Protein AF-A0A9N9GKK6-F1 (afdb_monomer)

Structure (mmCIF, N/CA/C/O backbone):
data_AF-A0A9N9GKK6-F1
#
_entry.id   AF-A0A9N9GKK6-F1
#
loop_
_atom_site.group_PDB
_atom_site.id
_atom_site.type_symbol
_atom_site.label_atom_id
_atom_site.label_alt_id
_atom_site.label_comp_id
_atom_site.label_asym_id
_atom_site.label_entity_id
_atom_site.label_seq_id
_atom_site.pdbx_PDB_ins_code
_atom_site.Cartn_x
_atom_site.Cartn_y
_atom_site.Cartn_z
_atom_site.occupancy
_atom_site.B_iso_or_equiv
_atom_site.auth_seq_id
_atom_site.auth_comp_id
_atom_site.auth_asym_id
_atom_site.auth_atom_id
_atom_site.pdbx_PDB_model_num
ATOM 1 N N . MET A 1 1 ? 15.303 -20.496 -10.729 1.00 39.50 1 MET A N 1
ATOM 2 C CA . MET A 1 1 ? 16.127 -19.367 -10.253 1.00 39.50 1 MET A CA 1
ATOM 3 C C . MET A 1 1 ? 15.393 -18.091 -10.630 1.00 39.50 1 MET A C 1
ATOM 5 O O . MET A 1 1 ? 15.335 -17.791 -11.815 1.00 39.50 1 MET A O 1
ATOM 9 N N . SER A 1 2 ? 14.749 -17.418 -9.669 1.00 51.44 2 SER A N 1
ATOM 10 C CA . SER A 1 2 ? 14.232 -16.061 -9.896 1.00 51.44 2 SER A CA 1
ATOM 11 C C . SER A 1 2 ? 15.443 -15.157 -10.135 1.00 51.44 2 SER A C 1
ATOM 13 O O . SER A 1 2 ? 16.366 -15.125 -9.321 1.00 51.44 2 SER A O 1
ATOM 15 N N . THR A 1 3 ? 15.511 -14.504 -11.293 1.00 60.81 3 THR A N 1
ATOM 16 C CA . THR A 1 3 ? 16.473 -13.422 -11.508 1.00 60.81 3 THR A CA 1
ATOM 17 C C . THR A 1 3 ? 16.025 -12.256 -10.645 1.00 60.81 3 THR A C 1
ATOM 19 O O . THR A 1 3 ? 14.992 -11.658 -10.935 1.00 60.81 3 THR A O 1
ATOM 22 N N . GLN A 1 4 ? 16.774 -11.943 -9.589 1.00 66.25 4 GLN A N 1
ATOM 23 C CA . GLN A 1 4 ? 16.427 -10.857 -8.680 1.00 66.25 4 GLN A CA 1
ATOM 24 C C . GLN A 1 4 ? 16.377 -9.527 -9.443 1.00 66.25 4 GLN A C 1
ATOM 26 O O . GLN A 1 4 ? 17.396 -8.999 -9.883 1.00 66.25 4 GLN A O 1
ATOM 31 N N . THR A 1 5 ? 15.164 -9.011 -9.639 1.00 88.38 5 THR A N 1
ATOM 32 C CA . THR A 1 5 ? 14.909 -7.734 -10.314 1.00 88.38 5 THR A CA 1
ATOM 33 C C . THR A 1 5 ? 14.814 -6.598 -9.303 1.00 88.38 5 THR A C 1
ATOM 35 O O . THR A 1 5 ? 14.324 -6.800 -8.191 1.00 88.38 5 THR A O 1
ATOM 38 N N . TYR A 1 6 ? 15.212 -5.392 -9.703 1.00 91.62 6 TYR A N 1
ATOM 39 C CA . TYR A 1 6 ? 15.162 -4.180 -8.880 1.00 91.62 6 TYR A CA 1
ATOM 40 C C . TYR A 1 6 ? 14.264 -3.121 -9.534 1.00 91.62 6 TYR A C 1
ATOM 42 O O . TYR A 1 6 ? 14.145 -3.128 -10.763 1.00 91.62 6 TYR A O 1
ATOM 50 N N . PRO A 1 7 ? 13.652 -2.208 -8.753 1.00 92.56 7 PRO A N 1
ATOM 51 C CA . PRO A 1 7 ? 12.907 -1.083 -9.310 1.00 92.56 7 PRO A CA 1
ATOM 52 C C . PRO A 1 7 ? 13.775 -0.231 -10.240 1.00 92.56 7 PRO A C 1
ATOM 54 O O . PRO A 1 7 ? 14.883 0.165 -9.874 1.00 92.56 7 PRO A O 1
ATOM 57 N N . LYS A 1 8 ? 13.255 0.105 -11.423 1.00 91.19 8 LYS A N 1
ATOM 58 C CA . LYS A 1 8 ? 13.942 0.943 -12.418 1.00 91.19 8 LYS A CA 1
ATOM 59 C C . LYS A 1 8 ? 14.215 2.357 -11.912 1.00 91.19 8 LYS A C 1
ATOM 61 O O . LYS A 1 8 ? 15.202 2.963 -12.314 1.00 91.19 8 LYS A O 1
ATOM 66 N N . GLN A 1 9 ? 13.338 2.884 -11.056 1.00 90.62 9 GLN A N 1
ATOM 67 C CA . GLN A 1 9 ? 13.429 4.242 -10.521 1.00 90.62 9 GLN A CA 1
ATOM 68 C C . GLN A 1 9 ? 13.152 4.264 -9.016 1.00 90.62 9 GLN A C 1
ATOM 70 O O . GLN A 1 9 ? 12.205 4.892 -8.547 1.00 90.62 9 GLN A O 1
ATOM 75 N N . TYR A 1 10 ? 13.992 3.578 -8.242 1.00 89.62 10 TYR A N 1
ATOM 76 C CA . TYR A 1 10 ? 13.894 3.587 -6.783 1.00 89.62 10 TYR A CA 1
ATOM 77 C C . TYR A 1 10 ? 13.853 5.026 -6.211 1.00 89.62 10 TYR A C 1
ATOM 79 O O . TYR A 1 10 ? 14.633 5.875 -6.652 1.00 89.62 10 TYR A O 1
ATOM 87 N N . PRO A 1 11 ? 12.979 5.339 -5.231 1.00 91.25 11 PRO A N 1
ATOM 88 C CA . PRO A 1 11 ? 12.093 4.453 -4.468 1.00 91.25 11 PRO A CA 1
ATOM 89 C C . PRO A 1 11 ? 10.715 4.239 -5.101 1.00 91.25 11 PRO A C 1
ATOM 91 O O . PRO A 1 11 ? 9.832 3.720 -4.433 1.00 91.25 11 PRO A O 1
ATOM 94 N N . PHE A 1 12 ? 10.485 4.654 -6.341 1.00 93.06 12 PHE A N 1
ATOM 95 C CA . PHE A 1 12 ? 9.187 4.540 -6.996 1.00 93.06 12 PHE A CA 1
ATOM 96 C C . PHE A 1 12 ? 9.051 3.214 -7.746 1.00 93.06 12 PHE A C 1
ATOM 98 O O . PHE A 1 12 ? 10.031 2.660 -8.250 1.00 93.06 12 PHE A O 1
ATOM 105 N N . LEU A 1 13 ? 7.813 2.732 -7.842 1.00 92.94 13 LEU A N 1
ATOM 106 C CA . LEU A 1 13 ? 7.441 1.619 -8.708 1.00 92.94 13 LEU A CA 1
ATOM 107 C C . LEU A 1 13 ? 6.625 2.143 -9.887 1.00 92.94 13 LEU A C 1
ATOM 109 O O . LEU A 1 13 ? 5.692 2.928 -9.722 1.00 92.94 13 LEU A O 1
ATOM 113 N N . THR A 1 14 ? 6.932 1.656 -11.084 1.00 94.38 14 THR A N 1
ATOM 114 C CA . THR A 1 14 ? 5.989 1.707 -12.203 1.00 94.38 14 THR A CA 1
ATOM 115 C C . THR A 1 14 ? 4.780 0.814 -11.918 1.00 94.38 14 THR A C 1
ATOM 117 O O . THR A 1 14 ? 4.831 -0.093 -11.089 1.00 94.38 14 THR A O 1
ATOM 120 N N . ARG A 1 15 ? 3.686 1.006 -12.663 1.00 93.19 15 ARG A N 1
ATOM 121 C CA . ARG A 1 15 ? 2.484 0.164 -12.550 1.00 93.19 15 ARG A CA 1
ATOM 122 C C . ARG A 1 15 ? 2.786 -1.335 -12.689 1.00 93.19 15 ARG A C 1
ATOM 124 O O . ARG A 1 15 ? 2.284 -2.141 -11.916 1.00 93.19 15 ARG A O 1
ATOM 131 N N . GLN A 1 16 ? 3.623 -1.702 -13.658 1.00 92.56 16 GLN A N 1
ATOM 132 C CA . GLN A 1 16 ? 4.012 -3.094 -13.888 1.00 92.56 16 GLN A CA 1
ATOM 133 C C . GLN A 1 16 ? 4.886 -3.640 -12.750 1.00 92.56 16 GLN A C 1
ATOM 135 O O . GLN A 1 16 ? 4.742 -4.794 -12.359 1.00 92.56 16 GLN A O 1
ATOM 140 N N . GLU A 1 17 ? 5.789 -2.818 -12.220 1.00 94.62 17 GLU A N 1
ATOM 141 C CA . GLU A 1 17 ? 6.613 -3.175 -11.066 1.00 94.62 17 GLU A CA 1
ATOM 142 C C . GLU A 1 17 ? 5.762 -3.375 -9.810 1.00 94.62 17 GLU A C 1
ATOM 144 O O . GLU A 1 17 ? 5.959 -4.355 -9.096 1.00 94.62 17 GLU A O 1
ATOM 149 N N . PHE A 1 18 ? 4.769 -2.513 -9.583 1.00 94.75 18 PHE A N 1
ATOM 150 C CA . PHE A 1 18 ? 3.802 -2.679 -8.502 1.00 94.75 18 PHE A CA 1
ATOM 151 C C . PHE A 1 18 ? 3.050 -4.009 -8.610 1.00 94.75 18 PHE A C 1
ATOM 153 O O . PHE A 1 18 ? 2.999 -4.744 -7.630 1.00 94.75 18 PHE A O 1
ATOM 160 N N . ASP A 1 19 ? 2.541 -4.366 -9.793 1.00 93.44 19 ASP A N 1
ATOM 161 C CA . ASP A 1 19 ? 1.854 -5.648 -10.000 1.00 93.44 19 ASP A CA 1
ATOM 162 C C . ASP A 1 19 ? 2.754 -6.848 -9.662 1.00 93.44 19 ASP A C 1
ATOM 164 O O . ASP A 1 19 ? 2.303 -7.806 -9.034 1.00 93.44 19 ASP A O 1
ATOM 168 N N . VAL A 1 20 ? 4.028 -6.812 -10.069 1.00 93.69 20 VAL A N 1
ATOM 169 C CA . VAL A 1 20 ? 4.996 -7.881 -9.766 1.00 93.69 20 VAL A CA 1
ATOM 170 C C . VAL A 1 20 ? 5.274 -7.951 -8.266 1.00 93.69 20 VAL A C 1
ATOM 172 O O . VAL A 1 20 ? 5.205 -9.031 -7.682 1.00 93.69 20 VAL A O 1
ATOM 175 N N . ALA A 1 21 ? 5.546 -6.808 -7.636 1.00 94.94 21 ALA A N 1
ATOM 176 C CA . ALA A 1 21 ? 5.826 -6.726 -6.208 1.00 94.94 21 ALA A CA 1
ATOM 177 C C . ALA A 1 21 ? 4.626 -7.196 -5.366 1.00 94.94 21 ALA A C 1
ATOM 179 O O . ALA A 1 21 ? 4.792 -7.959 -4.417 1.00 94.94 21 ALA A O 1
ATOM 180 N N . ALA A 1 22 ? 3.409 -6.801 -5.751 1.00 94.81 22 ALA A N 1
ATOM 181 C CA . ALA A 1 22 ? 2.170 -7.191 -5.091 1.00 94.81 22 ALA A CA 1
ATOM 182 C C . ALA A 1 22 ? 1.874 -8.688 -5.227 1.00 94.81 22 ALA A C 1
ATOM 184 O O . ALA A 1 22 ? 1.524 -9.337 -4.245 1.00 94.81 22 ALA A O 1
ATOM 185 N N . LYS A 1 23 ? 2.050 -9.259 -6.425 1.00 93.12 23 LYS A N 1
ATOM 186 C CA . LYS A 1 23 ? 1.840 -10.697 -6.657 1.00 93.12 23 LYS A CA 1
ATOM 187 C C . LYS A 1 23 ? 2.878 -11.551 -5.938 1.00 93.12 23 LYS A C 1
ATOM 189 O O . LYS A 1 23 ? 2.528 -12.596 -5.404 1.00 93.12 23 LYS A O 1
ATOM 194 N N . SER A 1 24 ? 4.128 -11.091 -5.879 1.00 93.38 24 SER A N 1
ATOM 195 C CA . SER A 1 24 ? 5.168 -11.747 -5.084 1.00 93.38 24 SER A CA 1
ATOM 196 C C . SER A 1 24 ? 4.834 -11.719 -3.590 1.00 93.38 24 SER A C 1
ATOM 198 O O . SER A 1 24 ? 4.915 -12.751 -2.931 1.00 93.38 24 SER A O 1
ATOM 200 N N . PHE A 1 25 ? 4.388 -10.572 -3.072 1.00 93.50 25 PHE A N 1
ATOM 201 C CA . PHE A 1 25 ? 3.936 -10.459 -1.687 1.00 93.50 25 PHE A CA 1
ATOM 202 C C . PHE A 1 25 ? 2.743 -11.376 -1.382 1.00 93.50 25 PHE A C 1
ATOM 204 O O . PHE A 1 25 ? 2.757 -12.061 -0.366 1.00 93.50 25 PHE A O 1
ATOM 211 N N . LEU A 1 26 ? 1.746 -11.432 -2.271 1.00 93.06 26 LEU A N 1
ATOM 212 C CA . LEU A 1 26 ? 0.579 -12.301 -2.109 1.00 93.06 26 LEU A CA 1
ATOM 213 C C . LEU A 1 26 ? 0.956 -13.788 -2.111 1.00 93.06 26 LEU A C 1
ATOM 215 O O . LEU A 1 26 ? 0.342 -14.582 -1.408 1.00 93.06 26 LEU A O 1
ATOM 219 N N . GLU A 1 27 ? 1.954 -14.186 -2.901 1.00 91.31 27 GLU A N 1
ATOM 220 C CA . GLU A 1 27 ? 2.441 -15.566 -2.870 1.00 91.31 27 GLU A CA 1
ATOM 221 C C . GLU A 1 27 ? 3.074 -15.890 -1.516 1.00 91.31 27 GLU A C 1
ATOM 223 O O . GLU A 1 27 ? 2.771 -16.926 -0.930 1.00 91.31 27 GLU A O 1
ATOM 228 N N . GLN A 1 28 ? 3.873 -14.968 -0.976 1.00 88.69 28 GLN A N 1
ATOM 229 C CA . GLN A 1 28 ? 4.471 -15.133 0.345 1.00 88.69 28 GLN A CA 1
ATOM 230 C C . GLN A 1 28 ? 3.416 -15.148 1.458 1.00 88.69 28 GLN A C 1
ATOM 232 O O . GLN A 1 28 ? 3.514 -15.949 2.385 1.00 88.69 28 GLN A O 1
ATOM 237 N N . SER A 1 29 ? 2.379 -14.308 1.365 1.00 88.19 29 SER A N 1
ATOM 238 C CA . SER A 1 29 ? 1.341 -14.222 2.396 1.00 88.19 29 SER A CA 1
ATOM 239 C C . SER A 1 29 ? 0.538 -15.515 2.544 1.00 88.19 29 SER A C 1
ATOM 241 O O . SER A 1 29 ? -0.045 -15.739 3.596 1.00 88.19 29 SER A O 1
ATOM 243 N N . LYS A 1 30 ? 0.503 -16.385 1.523 1.00 86.94 30 LYS A N 1
ATOM 244 C CA . LYS A 1 30 ? -0.146 -17.709 1.614 1.00 86.94 30 LYS A CA 1
ATOM 245 C C . LYS A 1 30 ? 0.546 -18.643 2.602 1.00 86.94 30 LYS A C 1
ATOM 247 O O . LYS A 1 30 ? -0.100 -19.547 3.123 1.00 86.94 30 LYS A O 1
ATOM 252 N N . ASN A 1 31 ? 1.837 -18.429 2.852 1.00 84.44 31 ASN A N 1
ATOM 253 C CA . ASN A 1 31 ? 2.594 -19.203 3.832 1.00 84.44 31 ASN A CA 1
ATOM 254 C C . ASN A 1 31 ? 2.314 -18.742 5.269 1.00 84.44 31 ASN A C 1
ATOM 256 O O . ASN A 1 31 ? 2.680 -19.439 6.211 1.00 84.44 31 ASN A O 1
ATOM 260 N N . VAL A 1 32 ? 1.652 -17.593 5.441 1.00 80.19 32 VAL A N 1
ATOM 261 C CA . VAL A 1 32 ? 1.332 -17.013 6.743 1.00 80.19 32 VAL A CA 1
ATOM 262 C C . VAL A 1 32 ? -0.153 -17.219 7.031 1.00 80.19 32 VAL A C 1
ATOM 264 O O . VAL A 1 32 ? -1.034 -16.714 6.333 1.00 80.19 32 VAL A O 1
ATOM 267 N N . VAL A 1 33 ? -0.449 -18.000 8.066 1.00 72.25 33 VAL A N 1
ATOM 268 C CA . VAL A 1 33 ? -1.824 -18.375 8.412 1.00 72.25 33 VAL A CA 1
ATOM 269 C C . VAL A 1 33 ? -2.600 -17.150 8.914 1.00 72.25 33 VAL A C 1
ATOM 271 O O . VAL A 1 33 ? -2.158 -16.461 9.826 1.00 72.25 33 VAL A O 1
ATOM 274 N N . GLY A 1 34 ? -3.789 -16.902 8.351 1.00 69.06 34 GLY A N 1
ATOM 275 C CA . GLY A 1 34 ? -4.747 -15.918 8.882 1.00 69.06 34 GLY A CA 1
ATOM 276 C C . GLY A 1 34 ? -4.554 -14.462 8.439 1.00 69.06 34 GLY A C 1
ATOM 277 O O . GLY A 1 34 ? -5.265 -13.585 8.918 1.00 69.06 34 GLY A O 1
ATOM 278 N N . GLU A 1 35 ? -3.642 -14.177 7.507 1.00 74.56 35 GLU A N 1
ATOM 279 C CA . GLU A 1 35 ? -3.349 -12.798 7.083 1.00 74.56 35 GLU A CA 1
ATOM 280 C C . GLU A 1 35 ? -4.380 -12.194 6.105 1.00 74.56 35 GLU A C 1
ATOM 282 O O . GLU A 1 35 ? -4.503 -10.974 6.023 1.00 74.56 35 GLU A O 1
ATOM 287 N N . GLY A 1 36 ? -5.156 -13.019 5.389 1.00 85.56 36 GLY A N 1
ATOM 288 C CA . GLY A 1 36 ? -6.350 -12.576 4.647 1.00 85.56 36 GLY A CA 1
ATOM 289 C C . GLY A 1 36 ? -6.108 -11.653 3.441 1.00 85.56 36 GLY A C 1
ATOM 290 O O . GLY A 1 36 ? -7.048 -11.006 2.981 1.00 85.56 36 GLY A O 1
ATOM 291 N N . TRP A 1 37 ? -4.876 -11.563 2.931 1.00 91.88 37 TRP A N 1
ATOM 292 C CA . TRP A 1 37 ? -4.566 -10.773 1.737 1.00 91.88 37 TRP A CA 1
ATOM 293 C C . TRP A 1 37 ? -5.155 -11.394 0.471 1.00 91.88 37 TRP A C 1
ATOM 295 O O . TRP A 1 37 ? -5.033 -12.596 0.231 1.00 91.88 37 TRP A O 1
ATOM 305 N N . ILE A 1 38 ? -5.734 -10.550 -0.378 1.00 93.19 38 ILE A N 1
ATOM 306 C CA . ILE A 1 38 ? -6.241 -10.907 -1.702 1.00 93.19 38 ILE A CA 1
ATOM 307 C C . ILE A 1 38 ? -5.822 -9.862 -2.737 1.00 93.19 38 ILE A C 1
ATOM 309 O O . ILE A 1 38 ? -5.570 -8.699 -2.416 1.00 93.19 38 ILE A O 1
ATOM 313 N N . TRP A 1 39 ? -5.765 -10.275 -4.000 1.00 94.44 39 TRP A N 1
ATOM 314 C CA . TRP A 1 39 ? -5.621 -9.365 -5.132 1.00 94.44 39 TRP A CA 1
ATOM 315 C C . TRP A 1 39 ? -6.977 -9.148 -5.791 1.00 94.44 39 TRP A C 1
ATOM 317 O O . TRP A 1 39 ? -7.648 -10.114 -6.155 1.00 94.44 39 TRP A O 1
ATOM 327 N N . ILE A 1 40 ? -7.356 -7.885 -5.963 1.00 93.19 40 ILE A N 1
ATOM 328 C CA . ILE A 1 40 ? -8.598 -7.488 -6.623 1.00 93.19 40 ILE A CA 1
ATOM 329 C C . ILE A 1 40 ? -8.231 -6.795 -7.931 1.00 93.19 40 ILE A C 1
ATOM 331 O O . ILE A 1 40 ? -7.549 -5.772 -7.926 1.00 93.19 40 ILE A O 1
ATOM 335 N N . GLU A 1 41 ? -8.663 -7.360 -9.058 1.00 93.38 41 GLU A N 1
ATOM 336 C CA . GLU A 1 41 ? -8.553 -6.711 -10.368 1.00 93.38 41 GLU A CA 1
ATOM 337 C C . GLU A 1 41 ? -9.655 -5.657 -10.516 1.00 93.38 41 GLU A C 1
ATOM 339 O O . GLU A 1 41 ? -10.804 -5.885 -10.141 1.00 93.38 41 GLU A O 1
ATOM 344 N N . HIS A 1 42 ? -9.326 -4.503 -11.092 1.00 89.88 42 HIS A N 1
ATOM 345 C CA . HIS A 1 42 ? -10.314 -3.476 -11.392 1.00 89.88 42 HIS A CA 1
ATOM 346 C C . HIS A 1 42 ? -11.228 -3.943 -12.524 1.00 89.88 42 HIS A C 1
ATOM 348 O O . HIS A 1 42 ? -10.767 -4.315 -13.604 1.00 89.88 42 HIS A O 1
ATOM 354 N N . GLU A 1 43 ? -12.537 -3.820 -12.316 1.00 89.25 43 GLU A N 1
ATOM 355 C CA . GLU A 1 43 ? -13.577 -4.364 -13.199 1.00 89.25 43 GLU A CA 1
ATOM 356 C C . GLU A 1 43 ? -13.452 -3.924 -14.666 1.00 89.25 43 GLU A C 1
ATOM 358 O O . GLU A 1 43 ? -13.838 -4.643 -15.584 1.00 89.25 43 GLU A O 1
ATOM 363 N N . ARG A 1 44 ? -12.922 -2.717 -14.897 1.00 89.12 44 ARG A N 1
ATOM 364 C CA . ARG A 1 44 ? -12.887 -2.081 -16.228 1.00 89.12 44 ARG A CA 1
ATOM 365 C C . ARG A 1 44 ? -11.488 -1.851 -16.793 1.00 89.12 44 ARG A C 1
ATOM 367 O O . ARG A 1 44 ? -11.366 -1.538 -17.973 1.00 89.12 44 ARG A O 1
ATOM 374 N N . LEU A 1 45 ? -10.443 -1.945 -15.971 1.00 87.44 45 LEU A N 1
ATOM 375 C CA . LEU A 1 45 ? -9.086 -1.556 -16.360 1.00 87.44 45 LEU A CA 1
ATOM 376 C C . LEU A 1 45 ? -8.191 -2.791 -16.318 1.00 87.44 45 LEU A C 1
ATOM 378 O O . LEU A 1 45 ? -7.836 -3.291 -15.256 1.00 87.44 45 LEU A O 1
ATOM 382 N N . ILE A 1 46 ? -7.835 -3.286 -17.501 1.00 84.94 46 ILE A N 1
ATOM 383 C CA . ILE A 1 46 ? -7.004 -4.482 -17.657 1.00 84.94 46 ILE A CA 1
ATOM 384 C C . ILE A 1 46 ? -5.619 -4.225 -17.048 1.00 84.94 46 ILE A C 1
ATOM 386 O O . ILE A 1 46 ? -4.987 -3.218 -17.370 1.00 84.94 46 ILE A O 1
ATOM 390 N N . ARG A 1 47 ? -5.125 -5.169 -16.228 1.00 82.69 47 ARG A N 1
ATOM 391 C CA . ARG A 1 47 ? -3.843 -5.070 -15.492 1.00 82.69 47 ARG A CA 1
ATOM 392 C C . ARG A 1 47 ? -3.802 -3.891 -14.522 1.00 82.69 47 ARG A C 1
ATOM 394 O O . ARG A 1 47 ? -2.765 -3.256 -14.324 1.00 82.69 47 ARG A O 1
ATOM 401 N N . PHE A 1 48 ? -4.952 -3.576 -13.949 1.00 87.88 48 PHE A N 1
ATOM 402 C CA . PHE A 1 48 ? -5.068 -2.557 -12.933 1.00 87.88 48 PHE A CA 1
ATOM 403 C C . PHE A 1 48 ? -5.755 -3.179 -11.722 1.00 87.88 48 PHE A C 1
ATOM 405 O O . PHE A 1 48 ? -6.958 -3.101 -11.601 1.00 87.88 48 PHE A O 1
ATOM 412 N N . GLY A 1 49 ? -5.017 -3.830 -10.831 1.00 91.44 49 GLY A N 1
ATOM 413 C CA . GLY A 1 49 ? -5.542 -4.322 -9.555 1.00 91.44 49 GLY A CA 1
ATOM 414 C C . GLY A 1 49 ? -4.915 -3.662 -8.329 1.00 91.44 49 GLY A C 1
ATOM 415 O O . GLY A 1 49 ? -4.096 -2.744 -8.446 1.00 91.44 49 GLY A O 1
ATOM 416 N N . TYR A 1 50 ? -5.302 -4.131 -7.152 1.00 93.31 50 TYR A N 1
ATOM 417 C CA . TYR A 1 50 ? -4.744 -3.712 -5.871 1.00 93.31 50 TYR A CA 1
ATOM 418 C C . TYR A 1 50 ? -4.758 -4.865 -4.863 1.00 93.31 50 TYR A C 1
ATOM 420 O O . TYR A 1 50 ? -5.518 -5.826 -4.995 1.00 93.31 50 TYR A O 1
ATOM 428 N N . LEU A 1 51 ? -3.892 -4.764 -3.853 1.00 93.25 51 LEU A N 1
ATOM 429 C CA . LEU A 1 51 ? -3.925 -5.648 -2.692 1.00 93.25 51 LEU A CA 1
ATOM 430 C C . LEU A 1 51 ? -4.994 -5.166 -1.718 1.00 93.25 51 LEU A C 1
ATOM 432 O O . LEU A 1 51 ? -5.064 -3.977 -1.410 1.00 93.25 51 LEU A O 1
ATOM 436 N N . SER A 1 52 ? -5.791 -6.098 -1.213 1.00 91.25 52 SER A N 1
ATOM 437 C CA . SER A 1 52 ? -6.799 -5.846 -0.193 1.00 91.25 52 SER A CA 1
ATOM 438 C C . SER A 1 52 ? -6.625 -6.831 0.954 1.00 91.25 52 SER A C 1
ATOM 440 O O . SER A 1 52 ? -6.311 -8.001 0.740 1.00 91.25 52 SER A O 1
ATOM 442 N N . ARG A 1 53 ? -6.828 -6.341 2.173 1.00 88.12 53 ARG A N 1
ATOM 443 C CA . ARG A 1 53 ? -6.944 -7.138 3.390 1.00 88.12 53 ARG A CA 1
ATOM 444 C C . ARG A 1 53 ? -8.083 -6.558 4.207 1.00 88.12 53 ARG A C 1
ATOM 446 O O . ARG A 1 53 ? -8.193 -5.341 4.340 1.00 88.12 53 ARG A O 1
ATOM 453 N N . LYS A 1 54 ? -8.900 -7.441 4.767 1.00 84.12 54 LYS A N 1
ATOM 454 C CA . LYS A 1 54 ? -10.018 -7.103 5.644 1.00 84.12 54 LYS A CA 1
ATOM 455 C C . LYS A 1 54 ? -9.723 -7.655 7.033 1.00 84.12 54 LYS A C 1
ATOM 457 O O . LYS A 1 54 ? -9.312 -8.805 7.160 1.00 84.12 54 LYS A O 1
ATOM 462 N N . MET A 1 55 ? -9.879 -6.824 8.054 1.00 75.69 55 MET A N 1
ATOM 463 C CA . MET A 1 55 ? -9.575 -7.165 9.442 1.00 75.69 55 MET A CA 1
ATOM 464 C C . MET A 1 55 ? -10.604 -6.516 10.357 1.00 75.69 55 MET A C 1
ATOM 466 O O . MET A 1 55 ? -10.991 -5.373 10.132 1.00 75.69 55 MET A O 1
ATOM 470 N N . ILE A 1 56 ? -11.016 -7.251 11.388 1.00 74.44 56 ILE A N 1
ATOM 471 C CA . ILE A 1 56 ? -11.829 -6.724 12.483 1.00 74.44 56 ILE A CA 1
ATOM 472 C C . ILE A 1 56 ? -10.874 -6.242 13.567 1.00 74.44 56 ILE A C 1
ATOM 474 O O . ILE A 1 56 ? -10.019 -7.003 14.019 1.00 74.44 56 ILE A O 1
ATOM 478 N N . ILE A 1 57 ? -11.026 -4.990 13.984 1.00 67.38 57 ILE A N 1
ATOM 479 C CA . ILE A 1 57 ? -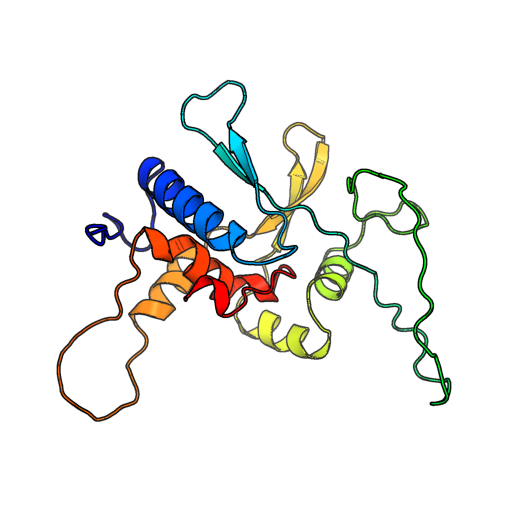10.257 -4.407 15.081 1.00 67.38 57 ILE A CA 1
ATOM 480 C C . ILE A 1 57 ? -11.199 -4.258 16.268 1.00 67.38 57 ILE A C 1
ATOM 482 O O . ILE A 1 57 ? -12.241 -3.620 16.160 1.00 67.38 57 ILE A O 1
ATOM 486 N N . GLN A 1 58 ? -10.850 -4.870 17.397 1.00 64.50 58 GLN A N 1
ATOM 487 C CA . GLN A 1 58 ? -11.626 -4.723 18.624 1.00 64.50 58 GLN A CA 1
ATOM 488 C C . GLN A 1 58 ? -11.240 -3.413 19.316 1.00 64.50 58 GLN A C 1
ATOM 490 O O . GLN A 1 58 ? -10.062 -3.187 19.600 1.00 64.50 58 GLN A O 1
ATOM 495 N N . LYS A 1 59 ? -12.230 -2.563 19.616 1.00 59.38 59 LYS A N 1
ATOM 496 C CA . LYS A 1 59 ? -12.033 -1.362 20.438 1.00 59.38 59 LYS A CA 1
ATOM 497 C C . LYS A 1 59 ? -11.579 -1.806 21.829 1.00 59.38 59 LYS A C 1
ATOM 499 O O . LYS A 1 59 ? -12.323 -2.464 22.557 1.00 59.38 59 LYS A O 1
ATOM 504 N N . VAL A 1 60 ? -10.342 -1.481 22.203 1.00 56.44 60 VAL A N 1
ATOM 505 C CA . VAL A 1 60 ? -9.860 -1.736 23.564 1.00 56.44 60 VAL A CA 1
ATOM 506 C C . VAL A 1 60 ? -10.516 -0.698 24.468 1.00 56.44 60 VAL A C 1
ATOM 508 O O . VAL A 1 60 ? -10.111 0.463 24.488 1.00 56.44 60 VAL A O 1
ATOM 511 N N . ASN A 1 61 ? -11.553 -1.095 25.205 1.00 46.25 61 ASN A N 1
ATOM 512 C CA . ASN A 1 61 ? -12.174 -0.219 26.191 1.00 46.25 61 ASN A CA 1
ATOM 513 C C . ASN A 1 61 ? -11.145 0.119 27.276 1.00 46.25 61 ASN A C 1
ATOM 515 O O . ASN A 1 61 ? -10.798 -0.718 28.104 1.00 46.25 61 ASN A O 1
ATOM 519 N N . ALA A 1 62 ? -10.694 1.373 27.316 1.00 42.47 62 ALA A N 1
ATOM 520 C CA . ALA A 1 62 ? -9.813 1.898 28.362 1.00 42.47 62 ALA A CA 1
ATOM 521 C C . ALA A 1 62 ? -10.506 2.047 29.740 1.00 42.47 62 ALA A C 1
ATOM 523 O O . ALA A 1 62 ? -10.003 2.741 30.620 1.00 42.47 62 ALA A O 1
ATOM 524 N N . TYR A 1 63 ? -11.640 1.374 29.954 1.00 38.59 63 TYR A N 1
ATOM 525 C CA . TYR A 1 63 ? -12.394 1.347 31.205 1.00 38.59 63 TYR A CA 1
ATOM 526 C C . TYR A 1 63 ? -12.423 -0.063 31.801 1.00 38.59 63 TYR A C 1
ATOM 528 O O . TYR A 1 63 ? -13.472 -0.685 31.905 1.00 38.59 63 TYR A O 1
ATOM 536 N N . SER A 1 64 ? -11.262 -0.561 32.223 1.00 38.62 64 SER A N 1
ATOM 537 C CA . SER A 1 64 ? -11.177 -1.522 33.334 1.00 38.62 64 SER A CA 1
ATOM 538 C C . SER A 1 64 ? -9.745 -1.626 33.864 1.00 38.62 64 SER A C 1
ATOM 540 O O . SER A 1 64 ? -9.193 -2.716 33.989 1.00 38.62 64 SER A O 1
ATOM 542 N N . ASN A 1 65 ? -9.128 -0.495 34.214 1.00 35.84 65 ASN A N 1
ATOM 543 C CA . ASN A 1 65 ? -8.063 -0.510 35.219 1.00 35.84 65 ASN A CA 1
ATOM 544 C C . ASN A 1 65 ? -8.712 -0.473 36.603 1.00 35.84 65 ASN A C 1
ATOM 546 O O . ASN A 1 65 ? -8.696 0.549 37.272 1.00 35.84 65 ASN A O 1
ATOM 550 N N . GLU A 1 66 ? -9.354 -1.583 36.950 1.00 42.59 66 GLU A N 1
ATOM 551 C CA . GLU A 1 66 ? -9.665 -2.061 38.299 1.00 42.59 66 GLU A CA 1
ATOM 552 C C . GLU A 1 66 ? -10.591 -3.264 38.112 1.00 42.59 66 GLU A C 1
ATOM 554 O O . GLU A 1 66 ? -11.793 -3.093 38.019 1.00 42.59 66 GLU A O 1
ATOM 559 N N . PHE A 1 67 ? -10.053 -4.474 37.960 1.00 33.66 67 PHE A N 1
ATOM 560 C CA . PHE A 1 67 ? -10.554 -5.672 38.643 1.00 33.66 67 PHE A CA 1
ATOM 561 C C . PHE A 1 67 ? -9.542 -6.811 38.474 1.00 33.66 67 PHE A C 1
ATOM 563 O O . PHE A 1 67 ? -8.764 -6.866 37.526 1.00 33.66 67 PHE A O 1
ATOM 570 N N . LYS A 1 68 ? -9.470 -7.620 39.523 1.00 29.30 68 LYS A N 1
ATOM 571 C CA . LYS A 1 68 ? -8.323 -8.418 39.947 1.00 29.30 68 LYS A CA 1
ATOM 572 C C . LYS A 1 68 ? -8.019 -9.587 39.010 1.00 29.30 68 LYS A C 1
ATOM 574 O O . LYS A 1 68 ? -8.911 -10.179 38.418 1.00 29.30 68 LYS A O 1
ATOM 579 N N . THR A 1 69 ? -6.739 -9.941 38.985 1.00 39.19 69 THR A N 1
ATOM 580 C CA . THR A 1 69 ? -6.235 -11.278 38.669 1.00 39.19 69 THR A CA 1
ATOM 581 C C . THR A 1 69 ? -7.068 -12.342 39.377 1.00 39.19 69 THR A C 1
ATOM 583 O O . THR A 1 69 ? -7.061 -12.349 40.603 1.00 39.19 69 THR A O 1
ATOM 586 N N . GLU A 1 70 ? -7.751 -13.201 38.623 1.00 38.22 70 GLU A N 1
ATOM 587 C CA . GLU A 1 70 ? -7.982 -14.623 38.921 1.00 38.22 70 GLU A CA 1
ATOM 588 C C . GLU A 1 70 ? -8.799 -15.261 37.777 1.00 38.22 70 GLU A C 1
ATOM 590 O O . GLU A 1 70 ? -9.880 -14.797 37.429 1.00 38.22 70 GLU A O 1
ATOM 595 N N . ASP A 1 71 ? -8.207 -16.298 37.179 1.00 40.69 71 ASP A N 1
ATOM 596 C CA . ASP A 1 71 ? -8.812 -17.413 36.441 1.00 40.69 71 ASP A CA 1
ATOM 597 C C . ASP A 1 71 ? -9.849 -17.147 35.339 1.00 40.69 71 ASP A C 1
ATOM 599 O O . ASP A 1 71 ? -11.049 -17.059 35.588 1.00 40.69 71 ASP A O 1
ATOM 603 N N . ILE A 1 72 ? -9.411 -17.242 34.074 1.00 37.16 72 ILE A N 1
ATOM 604 C CA . ILE A 1 72 ? -10.303 -17.658 32.980 1.00 37.16 72 ILE A CA 1
ATOM 605 C C . ILE A 1 72 ? -9.599 -18.714 32.119 1.00 37.16 72 ILE A C 1
ATOM 607 O O . ILE A 1 72 ? -8.680 -18.439 31.350 1.00 37.16 72 ILE A O 1
ATOM 611 N N . THR A 1 73 ? -10.051 -19.955 32.286 1.00 34.12 73 THR A N 1
ATOM 612 C CA . THR A 1 73 ? -9.798 -21.108 31.414 1.00 34.12 73 THR A CA 1
ATOM 613 C C . THR A 1 73 ? -10.357 -20.889 30.001 1.00 34.12 73 THR A C 1
ATOM 615 O O . THR A 1 73 ? -11.371 -20.204 29.856 1.00 34.12 73 THR A O 1
ATOM 618 N N . PRO A 1 74 ? -9.776 -21.510 28.958 1.00 35.53 74 PRO A N 1
ATOM 619 C CA . PRO A 1 74 ? -10.197 -21.304 27.576 1.00 35.53 74 PRO A CA 1
ATOM 620 C C . PRO A 1 74 ? -11.568 -21.946 27.330 1.00 35.53 74 PRO A C 1
ATOM 622 O O . PRO A 1 74 ? -11.706 -23.166 27.405 1.00 35.53 74 PRO A O 1
ATOM 625 N N . ILE A 1 75 ? -12.583 -21.137 27.024 1.00 32.75 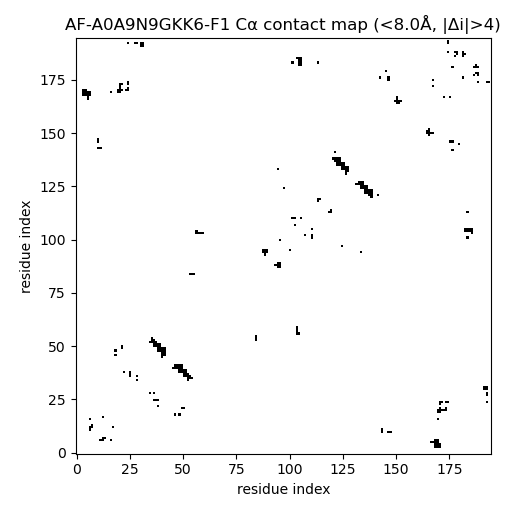75 ILE A N 1
ATOM 626 C CA . ILE A 1 75 ? -13.878 -21.645 26.563 1.00 32.75 75 ILE A CA 1
ATOM 627 C C . ILE A 1 75 ? -13.840 -21.725 25.038 1.00 32.75 75 ILE A C 1
ATOM 629 O O . ILE A 1 75 ? -13.829 -20.722 24.331 1.00 32.75 75 ILE A O 1
ATOM 633 N N . THR A 1 76 ? -13.798 -22.961 24.553 1.00 39.22 76 THR A N 1
ATOM 634 C CA . THR A 1 76 ? -14.130 -23.371 23.189 1.00 39.22 76 THR A CA 1
ATOM 635 C C . THR A 1 76 ? -15.623 -23.163 22.929 1.00 39.22 76 THR A C 1
ATOM 637 O O . THR A 1 76 ? -16.413 -23.554 23.787 1.00 39.22 76 THR A O 1
ATOM 640 N N . THR A 1 77 ? -16.023 -22.641 21.766 1.00 32.78 77 THR A N 1
ATOM 641 C CA . THR A 1 77 ? -16.987 -23.256 20.816 1.00 32.78 77 THR A CA 1
ATOM 642 C C . THR A 1 77 ? -17.473 -22.247 19.769 1.00 32.78 77 THR A C 1
ATOM 644 O O . THR A 1 77 ? -17.961 -21.170 20.090 1.00 32.78 77 THR A O 1
ATOM 647 N N . ASP A 1 78 ? -17.278 -22.638 18.510 1.00 38.28 78 ASP A N 1
ATOM 648 C CA . ASP A 1 78 ? -18.127 -22.459 17.329 1.00 38.28 78 ASP A CA 1
ATOM 649 C C . ASP A 1 78 ? -19.319 -21.492 17.420 1.00 38.28 78 ASP A C 1
ATOM 651 O O . ASP A 1 78 ? -20.334 -21.815 18.033 1.00 38.28 78 ASP A O 1
ATOM 655 N N . VAL A 1 79 ? -19.267 -20.406 16.636 1.00 33.78 79 VAL A N 1
ATOM 656 C CA . VAL A 1 79 ? -20.435 -19.940 15.871 1.00 33.78 79 VAL A CA 1
ATOM 657 C C . VAL A 1 79 ? -19.965 -19.317 14.553 1.00 33.78 79 VAL A C 1
ATOM 659 O O . VAL A 1 79 ? -19.381 -18.236 14.518 1.00 33.78 79 VAL A O 1
ATOM 662 N N . GLU A 1 80 ? -20.235 -20.015 13.452 1.00 41.81 80 GLU A N 1
ATOM 663 C CA . GLU A 1 80 ? -20.356 -19.410 12.130 1.00 41.81 80 GLU A CA 1
ATOM 664 C C . GLU A 1 80 ? -21.516 -18.405 12.157 1.00 41.81 80 GLU A C 1
ATOM 666 O O . GLU A 1 80 ? -22.673 -18.817 12.158 1.00 41.81 80 GLU A O 1
ATOM 671 N N . GLN A 1 81 ? -21.227 -17.103 12.131 1.00 28.39 81 GLN A N 1
ATOM 672 C CA . GLN A 1 81 ? -22.085 -16.115 11.475 1.00 28.39 81 GLN A CA 1
ATOM 673 C C . GLN A 1 81 ? -21.197 -15.090 10.772 1.00 28.39 81 GLN A C 1
ATOM 675 O O . GLN A 1 81 ? -20.477 -14.307 11.386 1.00 28.39 81 GLN A O 1
ATOM 680 N N . PHE A 1 82 ? -21.210 -15.184 9.445 1.00 37.62 82 PHE A N 1
ATOM 681 C CA . PHE A 1 82 ? -20.609 -14.231 8.534 1.00 37.62 82 PHE A CA 1
ATOM 682 C C . PHE A 1 82 ? -21.347 -12.904 8.646 1.00 37.62 82 PHE A C 1
ATOM 684 O O . PHE A 1 82 ? -22.510 -12.818 8.259 1.00 37.62 82 PHE A O 1
ATOM 691 N N . GLU A 1 83 ? -20.640 -11.864 9.064 1.00 31.02 83 GLU A N 1
ATOM 692 C CA . GLU A 1 83 ? -21.045 -10.502 8.765 1.00 31.02 83 GLU A CA 1
ATOM 693 C C . GLU A 1 83 ? -19.856 -9.760 8.160 1.00 31.02 83 GLU A C 1
ATOM 695 O O . GLU A 1 83 ? -18.698 -9.881 8.571 1.00 31.02 83 GLU A O 1
ATOM 700 N N . GLN A 1 84 ? -20.137 -9.105 7.044 1.00 26.81 84 GLN A N 1
ATOM 701 C CA . GLN A 1 84 ? -19.167 -8.377 6.256 1.00 26.81 84 GLN A CA 1
ATOM 702 C C . GLN A 1 8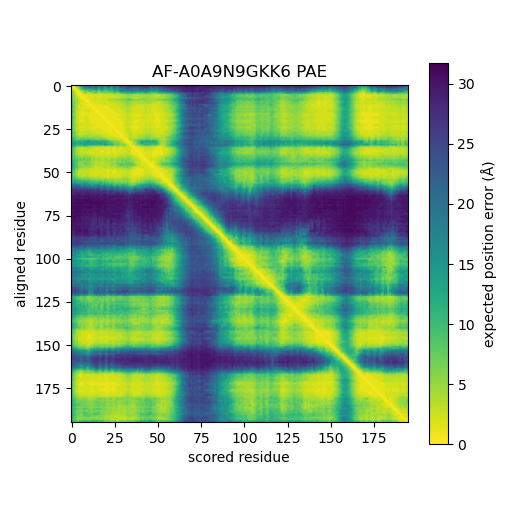4 ? -18.658 -7.213 7.113 1.00 26.81 84 GLN A C 1
ATOM 704 O O . GLN A 1 84 ? -19.435 -6.351 7.471 1.00 26.81 84 GLN A O 1
ATOM 709 N N . VAL A 1 85 ? -17.354 -7.149 7.400 1.00 32.75 85 VAL A N 1
ATOM 710 C CA . VAL A 1 85 ? -16.701 -5.934 7.950 1.00 32.75 85 VAL A CA 1
ATOM 711 C C . VAL A 1 85 ? -16.686 -4.814 6.893 1.00 32.75 85 VAL A C 1
ATOM 713 O O . VAL A 1 85 ? -15.685 -4.580 6.214 1.00 32.75 85 VAL A O 1
ATOM 716 N N . GLU A 1 86 ? -17.846 -4.268 6.573 1.00 41.78 86 GLU A N 1
ATOM 717 C CA . GLU A 1 86 ? -17.937 -2.855 6.221 1.00 41.78 86 GLU A CA 1
ATOM 718 C C . GLU A 1 86 ? -18.123 -2.098 7.536 1.00 41.78 86 GLU A C 1
ATOM 720 O O . GLU A 1 86 ? -18.730 -2.628 8.458 1.00 41.78 86 GLU A O 1
ATOM 725 N N . GLU A 1 87 ? -17.526 -0.911 7.613 1.00 50.03 87 GLU A N 1
ATOM 726 C CA . GLU A 1 87 ? -17.675 0.053 8.709 1.00 50.03 87 GLU A CA 1
ATOM 727 C C . GLU A 1 87 ? -16.940 -0.265 10.030 1.00 50.03 87 GLU A C 1
ATOM 729 O O . GLU A 1 87 ? -17.117 -1.288 10.687 1.00 50.03 87 GLU A O 1
ATOM 734 N N . VAL A 1 88 ? -16.068 0.666 10.436 1.00 48.56 88 VAL A N 1
ATOM 735 C CA . VAL A 1 88 ? -15.603 0.767 11.824 1.00 48.56 88 VAL A CA 1
ATOM 736 C C . VAL A 1 88 ? -16.497 1.812 12.487 1.00 48.56 88 VAL A C 1
ATOM 738 O O . VAL A 1 88 ? -16.153 2.991 12.544 1.00 48.56 88 VAL A O 1
ATOM 741 N N . GLU A 1 89 ? -17.688 1.388 12.892 1.00 46.94 89 GLU A N 1
ATOM 742 C CA . GLU A 1 89 ? -18.662 2.210 13.610 1.00 46.94 89 GLU A CA 1
ATOM 743 C C . GLU A 1 89 ? -18.594 1.933 15.113 1.00 46.94 89 GLU A C 1
ATOM 745 O O . GLU A 1 89 ? -18.348 0.804 15.547 1.00 46.94 89 GLU A O 1
ATOM 750 N N . ASP A 1 90 ? -18.818 2.969 15.924 1.00 53.06 90 ASP A N 1
ATOM 751 C CA . ASP A 1 90 ? -19.160 2.750 17.326 1.00 53.06 90 ASP A CA 1
ATOM 752 C C . ASP A 1 90 ? -20.536 2.070 17.440 1.00 53.06 90 ASP A C 1
ATOM 754 O O . ASP A 1 90 ? -21.371 2.238 16.551 1.00 53.06 90 ASP A O 1
ATOM 758 N N . PRO A 1 91 ? -20.839 1.367 18.550 1.00 53.75 91 PRO A N 1
ATOM 759 C CA . PRO A 1 91 ? -22.152 0.745 18.775 1.00 53.75 91 PRO A CA 1
ATOM 760 C C . PRO A 1 91 ? -23.348 1.705 18.627 1.00 53.75 91 PRO A C 1
ATOM 762 O O . PRO A 1 91 ? -24.475 1.258 18.423 1.00 53.75 91 PRO A O 1
ATOM 765 N N . ASP A 1 92 ? -23.093 3.014 18.722 1.00 55.91 92 ASP A N 1
ATOM 766 C CA . ASP A 1 92 ? -24.071 4.098 18.620 1.00 55.91 92 ASP A CA 1
ATOM 767 C C . ASP A 1 92 ? -24.171 4.714 17.201 1.00 55.91 92 ASP A C 1
ATOM 769 O O . ASP A 1 92 ? -24.858 5.720 17.016 1.00 55.91 92 ASP A O 1
ATOM 773 N N . GLY A 1 93 ? -23.479 4.159 16.194 1.00 55.84 93 GLY A N 1
ATOM 774 C CA . GLY A 1 93 ? -23.530 4.604 14.789 1.00 55.84 93 GLY A CA 1
ATOM 775 C C . GLY A 1 93 ? -22.818 5.934 14.504 1.00 55.84 93 GLY A C 1
ATOM 776 O O . GLY A 1 93 ? -23.062 6.573 13.481 1.00 55.84 93 GLY A O 1
ATOM 777 N N . THR A 1 94 ? -21.961 6.399 15.419 1.00 61.34 94 THR A N 1
ATOM 778 C CA . THR A 1 94 ? -21.148 7.607 15.206 1.00 61.34 94 THR A CA 1
ATOM 779 C C . THR A 1 94 ? -19.836 7.227 14.507 1.00 61.34 94 THR A C 1
ATOM 781 O O . THR A 1 94 ? -19.174 6.288 14.959 1.00 61.34 94 THR A O 1
ATOM 784 N N . PRO A 1 95 ? -19.423 7.935 13.435 1.00 64.44 95 PRO A N 1
ATOM 785 C CA . PRO A 1 95 ? -18.124 7.708 12.810 1.00 64.44 95 PRO A CA 1
ATOM 786 C C . PRO A 1 95 ? -17.001 7.972 13.813 1.00 64.44 95 PRO A C 1
ATOM 788 O O . PRO A 1 95 ? -16.986 9.026 14.453 1.00 64.44 95 PRO A O 1
ATOM 791 N N . LEU A 1 96 ? -16.047 7.046 13.918 1.00 67.00 96 LEU A N 1
ATOM 792 C CA . LEU A 1 96 ? -14.882 7.239 14.777 1.00 67.00 96 LEU A CA 1
ATOM 793 C C . LEU A 1 96 ? -14.092 8.485 14.358 1.00 67.00 96 LEU A C 1
ATOM 795 O O . LEU A 1 96 ? -13.842 8.738 13.178 1.00 67.00 96 LEU A O 1
ATOM 799 N N . THR A 1 97 ? -13.640 9.257 15.338 1.00 73.06 97 THR A N 1
ATOM 800 C CA . THR A 1 97 ? -12.681 10.338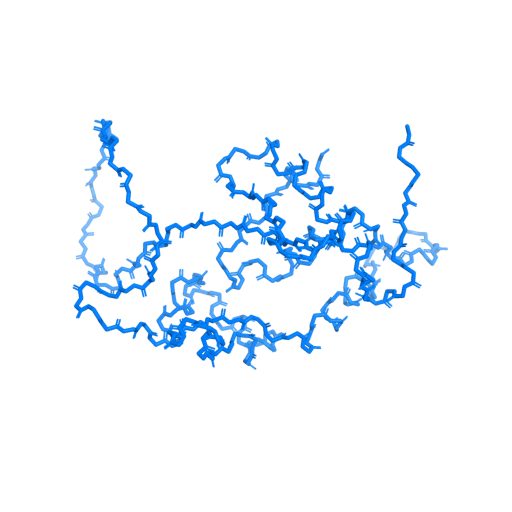 15.115 1.00 73.06 97 THR A CA 1
ATOM 801 C C . THR A 1 97 ? -11.320 9.782 14.681 1.00 73.06 97 THR A C 1
ATOM 803 O O . THR A 1 97 ? -10.981 8.620 14.919 1.00 73.06 97 THR A O 1
ATOM 806 N N . ILE A 1 98 ? -10.487 10.630 14.067 1.00 69.50 98 ILE A N 1
ATOM 807 C CA . ILE A 1 98 ? -9.125 10.242 13.667 1.00 69.50 98 ILE A CA 1
ATOM 808 C C . ILE A 1 98 ? -8.300 9.726 14.861 1.00 69.50 98 ILE A C 1
ATOM 810 O O . ILE A 1 98 ? -7.554 8.759 14.720 1.00 69.50 98 ILE A O 1
ATOM 814 N N . ASP A 1 99 ? -8.476 10.325 16.042 1.00 71.19 99 ASP A N 1
ATOM 815 C CA . ASP A 1 99 ? -7.784 9.929 17.270 1.00 71.19 99 ASP A CA 1
ATOM 816 C C . ASP A 1 99 ? -8.253 8.557 17.768 1.00 71.19 99 ASP A C 1
ATOM 818 O O . ASP A 1 99 ? -7.435 7.736 18.190 1.00 71.19 99 ASP A O 1
ATOM 822 N N . GLU A 1 100 ? -9.550 8.264 17.660 1.00 74.19 100 GLU A N 1
ATOM 823 C CA . GLU A 1 100 ? -10.099 6.949 17.997 1.00 74.19 100 GLU A CA 1
ATOM 824 C C . GLU A 1 100 ? -9.586 5.868 17.047 1.00 74.19 100 GLU A C 1
ATOM 826 O O . GLU A 1 100 ? -9.197 4.789 17.499 1.00 74.19 100 GLU A O 1
ATOM 831 N N . ILE A 1 101 ? -9.472 6.171 15.755 1.00 73.88 101 ILE A N 1
ATOM 832 C CA . ILE A 1 101 ? -8.883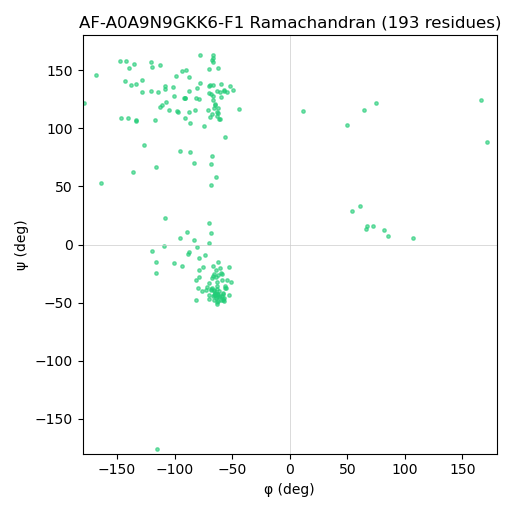 5.259 14.769 1.00 73.88 101 ILE A CA 1
ATOM 833 C C . ILE A 1 101 ? -7.413 5.002 15.077 1.00 73.88 101 ILE A C 1
ATOM 835 O O . ILE A 1 101 ? -6.993 3.846 15.108 1.00 73.88 101 ILE A O 1
ATOM 839 N N . TYR A 1 102 ? -6.636 6.044 15.382 1.00 70.56 102 TYR A N 1
ATOM 840 C CA . TYR A 1 102 ? -5.253 5.868 15.825 1.00 70.56 102 TYR A CA 1
ATOM 841 C C . TYR A 1 102 ? -5.171 4.992 17.082 1.00 70.56 102 TYR A C 1
ATOM 843 O O . TYR A 1 102 ? -4.318 4.110 17.142 1.00 70.56 102 TYR A O 1
ATOM 851 N N . SER A 1 103 ? -6.071 5.179 18.051 1.00 70.62 103 SER A N 1
ATOM 852 C CA . SER A 1 103 ? -6.102 4.369 19.277 1.00 70.62 103 SER A CA 1
ATOM 853 C C . SER A 1 103 ? -6.482 2.902 19.040 1.00 70.62 103 SER A C 1
ATOM 855 O O . SER A 1 103 ? -6.028 2.026 19.774 1.00 70.62 103 SER A O 1
ATOM 857 N N . CYS A 1 104 ? -7.275 2.623 18.001 1.00 71.88 104 CYS A N 1
ATOM 858 C CA . CYS A 1 104 ? -7.636 1.263 17.605 1.00 71.88 104 CYS A CA 1
ATOM 859 C C . CYS A 1 104 ? -6.512 0.581 16.809 1.00 71.88 104 CYS A C 1
ATOM 861 O O . CYS A 1 104 ? -6.282 -0.617 16.965 1.00 71.88 104 CYS A O 1
ATOM 863 N N . LEU A 1 105 ? -5.801 1.328 15.957 1.00 71.50 105 LEU A N 1
ATOM 864 C CA . LEU A 1 105 ? -4.741 0.796 15.092 1.00 71.50 105 LEU A CA 1
ATOM 865 C C . LEU A 1 105 ? -3.399 0.629 15.814 1.00 71.50 105 LEU A C 1
ATOM 867 O O . LEU A 1 105 ? -2.606 -0.244 15.455 1.00 71.50 105 LEU A O 1
ATOM 871 N N . ILE A 1 106 ? -3.125 1.474 16.807 1.00 65.94 106 ILE A N 1
ATOM 872 C CA . ILE A 1 106 ? -1.821 1.583 17.456 1.00 65.94 106 ILE A CA 1
ATOM 873 C C . ILE A 1 106 ? -1.964 1.282 18.945 1.00 65.94 106 ILE A C 1
ATOM 875 O O . ILE A 1 106 ? -2.785 1.869 19.643 1.00 65.94 106 ILE A O 1
ATOM 879 N N . GLN A 1 107 ? -1.080 0.432 19.472 1.00 65.12 107 GLN A N 1
ATOM 880 C CA . GLN A 1 107 ? -0.972 0.248 20.920 1.00 65.12 107 GLN A CA 1
ATOM 881 C C . GLN A 1 107 ? -0.676 1.591 21.614 1.00 65.12 107 GLN A C 1
ATOM 883 O O . GLN A 1 107 ? 0.283 2.257 21.214 1.00 65.12 107 GLN A O 1
ATOM 888 N N . PRO A 1 108 ? -1.388 1.967 22.695 1.00 63.59 108 PRO A N 1
ATOM 889 C CA . PRO A 1 108 ? -1.237 3.279 23.335 1.00 63.59 108 PRO A CA 1
ATOM 890 C C . PRO A 1 108 ? 0.211 3.671 23.676 1.00 63.59 108 PRO A C 1
ATOM 892 O O . PRO A 1 108 ? 0.578 4.838 23.580 1.00 63.59 108 PRO A O 1
ATOM 895 N N . SER A 1 109 ? 1.063 2.694 24.004 1.00 61.56 109 SER A N 1
ATOM 896 C CA . SER A 1 109 ? 2.485 2.890 24.319 1.00 61.56 109 SER A CA 1
ATOM 897 C C . SER A 1 109 ? 3.354 3.352 23.142 1.00 61.56 109 SER A C 1
ATOM 899 O O . SER A 1 109 ? 4.447 3.854 23.373 1.00 61.56 109 SER A O 1
ATOM 901 N N . ARG A 1 110 ? 2.891 3.186 21.897 1.00 63.22 110 ARG A N 1
ATOM 902 C CA . ARG A 1 110 ? 3.622 3.527 20.661 1.00 63.22 110 ARG A CA 1
ATOM 903 C C . ARG A 1 110 ? 3.053 4.742 19.937 1.00 63.22 110 ARG A C 1
ATOM 905 O O . ARG A 1 110 ? 3.573 5.141 18.896 1.00 63.22 110 ARG A O 1
ATOM 912 N N . LEU A 1 111 ? 1.982 5.320 20.475 1.00 64.50 111 LEU A N 1
ATOM 913 C CA . LEU A 1 111 ? 1.294 6.455 19.875 1.00 64.50 111 LEU A CA 1
ATOM 914 C C . LEU A 1 111 ? 2.233 7.668 19.767 1.00 64.50 111 LEU A C 1
ATOM 916 O O . LEU A 1 111 ? 2.264 8.329 18.734 1.00 64.50 111 LEU A O 1
ATOM 920 N N . GLU A 1 112 ? 3.059 7.905 20.788 1.00 64.81 112 GLU A N 1
ATOM 921 C CA . GLU A 1 112 ? 4.033 9.003 20.797 1.00 64.81 112 GLU A CA 1
ATOM 922 C C . GLU A 1 112 ? 5.219 8.755 19.848 1.00 64.81 112 GLU A C 1
ATOM 924 O O . GLU A 1 112 ? 5.654 9.667 19.151 1.00 64.81 112 GLU A O 1
ATOM 929 N N . ASP A 1 113 ? 5.687 7.510 19.724 1.00 61.56 113 ASP A N 1
ATOM 930 C CA . ASP A 1 113 ? 6.769 7.153 18.793 1.00 61.56 113 ASP A CA 1
ATOM 931 C C . ASP A 1 113 ? 6.362 7.394 17.334 1.00 61.56 113 ASP A C 1
ATOM 933 O O . ASP A 1 113 ? 7.154 7.872 16.522 1.00 61.56 113 ASP A O 1
ATOM 937 N N . ILE A 1 114 ? 5.106 7.097 17.000 1.00 60.88 114 ILE A N 1
ATOM 938 C CA . ILE A 1 114 ? 4.550 7.293 15.656 1.00 60.88 114 ILE A CA 1
ATOM 939 C C . ILE A 1 114 ? 4.323 8.781 15.371 1.00 60.88 114 ILE A C 1
ATOM 941 O O . ILE A 1 114 ? 4.641 9.258 14.280 1.00 60.88 114 ILE A O 1
ATOM 945 N N . LYS A 1 115 ? 3.860 9.537 16.371 1.00 58.88 115 LYS A N 1
ATOM 946 C CA . LYS A 1 115 ? 3.791 11.003 16.325 1.00 58.88 115 LYS A CA 1
ATOM 947 C C . LYS A 1 115 ? 5.166 11.626 16.055 1.00 58.88 115 LYS A C 1
ATOM 949 O O . LYS A 1 115 ? 5.309 12.468 15.168 1.00 58.88 115 LYS A O 1
ATOM 954 N N . ILE A 1 116 ? 6.201 11.164 16.756 1.00 53.59 116 ILE A N 1
ATOM 955 C CA . ILE A 1 116 ? 7.581 11.650 16.615 1.00 53.59 116 ILE A CA 1
ATOM 956 C C . ILE A 1 116 ? 8.211 11.223 15.280 1.00 53.59 116 ILE A C 1
ATOM 958 O O . ILE A 1 116 ? 8.969 11.995 14.694 1.00 53.59 116 ILE A O 1
ATOM 962 N N . ALA A 1 117 ? 7.870 10.044 14.749 1.00 51.69 117 ALA A N 1
ATOM 963 C CA . ALA A 1 117 ? 8.394 9.518 13.483 1.00 51.69 117 ALA A CA 1
ATOM 964 C C . ALA A 1 117 ? 7.931 10.283 12.221 1.00 51.69 117 ALA A C 1
ATOM 966 O O . ALA A 1 117 ? 8.167 9.826 11.104 1.00 51.69 117 ALA A O 1
ATOM 967 N N . GLY A 1 118 ? 7.282 11.442 12.374 1.00 47.12 118 GLY A N 1
ATOM 968 C CA . GLY A 1 118 ? 6.788 12.254 11.261 1.00 47.12 118 GLY A CA 1
ATOM 969 C C . GLY A 1 118 ? 5.450 11.771 10.703 1.00 47.12 118 GLY A C 1
ATOM 970 O O . GLY A 1 118 ? 5.027 12.234 9.650 1.00 47.12 118 GLY A O 1
ATOM 971 N N . PHE A 1 119 ? 4.760 10.869 11.410 1.00 56.47 119 PHE A N 1
ATOM 972 C CA . PHE A 1 119 ? 3.426 10.404 11.029 1.00 56.47 119 PHE A CA 1
ATOM 973 C C . PHE A 1 119 ? 2.299 11.333 11.495 1.00 56.47 119 PHE A C 1
ATOM 975 O O . PHE A 1 119 ? 1.126 11.037 11.264 1.00 56.47 119 PHE A O 1
ATOM 982 N N . HIS A 1 120 ? 2.631 12.477 12.105 1.00 47.56 120 HIS A N 1
ATOM 983 C CA . HIS A 1 120 ? 1.726 13.622 12.195 1.00 47.56 120 HIS A CA 1
ATOM 984 C C . HIS A 1 120 ? 1.293 14.030 10.772 1.00 47.56 120 HIS A C 1
ATOM 986 O O . HIS A 1 120 ? 1.987 14.782 10.095 1.00 47.56 120 HIS A O 1
ATOM 992 N N . GLY A 1 121 ? 0.164 13.491 10.302 1.00 54.22 121 GLY A N 1
ATOM 993 C CA . GLY A 1 121 ? -0.372 13.720 8.953 1.00 54.22 121 GLY A CA 1
ATOM 994 C C . GLY A 1 121 ? -0.237 12.543 7.981 1.00 54.22 121 GLY A C 1
ATOM 995 O O . GLY A 1 121 ? -0.573 12.688 6.808 1.00 54.22 121 GLY A O 1
ATOM 996 N N . GLY A 1 122 ? 0.231 11.377 8.444 1.00 62.56 122 GLY A N 1
ATOM 997 C CA . GLY A 1 122 ? 0.318 10.174 7.619 1.00 62.56 122 GLY A CA 1
ATOM 998 C C . GLY A 1 122 ? -1.055 9.591 7.294 1.00 62.56 122 GLY A C 1
ATOM 999 O O . GLY A 1 122 ? -1.311 9.330 6.130 1.00 62.56 122 GLY A O 1
ATOM 1000 N N . ILE A 1 123 ? -1.961 9.437 8.268 1.00 73.31 123 ILE A N 1
ATOM 1001 C CA . ILE A 1 123 ? -3.369 9.095 7.994 1.00 73.31 123 ILE A CA 1
ATOM 1002 C C . ILE A 1 123 ? -4.168 10.387 7.845 1.00 73.31 123 ILE A C 1
ATOM 1004 O O . ILE A 1 123 ? -4.143 11.245 8.726 1.00 73.31 123 ILE A O 1
ATOM 1008 N N . SER A 1 124 ? -4.878 10.510 6.732 1.00 74.00 124 SER A N 1
ATOM 1009 C CA . SER A 1 124 ? -5.844 11.573 6.461 1.00 74.00 124 SER A CA 1
ATOM 1010 C C . SER A 1 124 ? -7.220 10.970 6.204 1.00 74.00 124 SER A C 1
ATOM 1012 O O . SER A 1 124 ? -7.329 9.803 5.828 1.00 74.00 124 SER A O 1
ATOM 1014 N N . GLN A 1 125 ? -8.264 11.770 6.400 1.00 79.50 125 GLN A N 1
ATOM 1015 C CA . GLN A 1 125 ? -9.642 11.405 6.093 1.00 79.50 125 GLN A CA 1
ATOM 1016 C C . GLN A 1 125 ? -10.106 12.188 4.866 1.00 79.50 125 GLN A C 1
ATOM 1018 O O . GLN A 1 125 ? -9.900 13.398 4.783 1.00 79.50 125 GLN A O 1
ATOM 1023 N N . GLN A 1 126 ? -10.743 11.500 3.927 1.00 79.44 126 GLN A N 1
ATOM 1024 C CA . GLN A 1 126 ? -11.495 12.115 2.836 1.00 79.44 126 GLN A CA 1
ATOM 1025 C C . GLN A 1 126 ? -12.743 11.283 2.562 1.00 79.44 126 GLN A C 1
ATOM 1027 O O . GLN A 1 126 ? -12.769 10.091 2.867 1.00 79.44 126 GLN A O 1
ATOM 1032 N N . ASP A 1 127 ? -13.754 11.878 1.945 1.00 82.00 127 ASP A N 1
ATOM 1033 C CA . ASP A 1 127 ? -14.898 11.099 1.486 1.00 82.00 127 ASP A CA 1
ATOM 1034 C C . ASP A 1 127 ? -14.476 10.207 0.317 1.00 82.00 127 ASP A C 1
ATOM 1036 O O . ASP A 1 127 ? -13.745 10.626 -0.590 1.00 82.00 127 ASP A O 1
ATOM 1040 N N . HIS A 1 128 ? -14.939 8.959 0.324 1.00 77.69 128 HIS A N 1
ATOM 1041 C CA . HIS A 1 128 ? -14.711 8.057 -0.789 1.00 77.69 128 HIS A CA 1
ATOM 1042 C C . HIS A 1 128 ? -15.323 8.670 -2.059 1.00 77.69 128 HIS A C 1
ATOM 1044 O O . HIS A 1 128 ? -16.523 8.962 -2.072 1.00 77.69 128 HIS A O 1
ATOM 1050 N N . PRO A 1 129 ? -14.559 8.812 -3.159 1.00 73.62 129 PRO A N 1
ATOM 1051 C CA . PRO A 1 129 ? -14.969 9.607 -4.319 1.00 73.62 129 PRO A CA 1
ATOM 1052 C C . PRO A 1 129 ? -16.258 9.116 -4.989 1.00 73.62 129 PRO A C 1
ATOM 1054 O O . PRO A 1 129 ? -16.896 9.875 -5.714 1.00 73.62 129 PRO A O 1
ATOM 1057 N N . THR A 1 130 ? -16.644 7.856 -4.765 1.00 76.12 130 THR A N 1
ATOM 1058 C CA . THR A 1 130 ? -17.903 7.289 -5.269 1.00 76.12 130 THR A CA 1
ATOM 1059 C C . THR A 1 130 ? -18.895 6.869 -4.190 1.00 76.12 130 THR A C 1
ATOM 1061 O O . THR A 1 130 ? -20.081 6.810 -4.491 1.00 76.12 130 THR A O 1
ATOM 1064 N N . LEU A 1 131 ? -18.444 6.556 -2.969 1.00 78.00 131 LEU A N 1
ATOM 1065 C CA . LEU A 1 131 ? -19.338 6.055 -1.913 1.00 78.00 131 LEU A CA 1
ATOM 1066 C C . LEU A 1 131 ? -19.847 7.206 -1.039 1.00 78.00 131 LEU A C 1
ATOM 1068 O O . LEU A 1 131 ? -20.862 7.048 -0.379 1.00 78.00 131 LEU A O 1
ATOM 1072 N N . LEU A 1 132 ? -19.172 8.366 -1.075 1.00 76.69 132 LEU A N 1
ATOM 1073 C CA . LEU A 1 132 ? -19.504 9.563 -0.296 1.00 76.69 132 LEU A CA 1
ATOM 1074 C C . LEU A 1 132 ? -19.604 9.299 1.216 1.00 76.69 132 LEU A C 1
ATOM 1076 O O . LEU A 1 132 ? -20.324 9.992 1.926 1.00 76.69 132 LEU A O 1
ATOM 1080 N N . ILE A 1 133 ? -18.858 8.301 1.690 1.00 77.06 133 ILE A N 1
ATOM 1081 C CA . ILE A 1 133 ? -18.676 7.977 3.105 1.00 77.06 133 ILE A CA 1
ATOM 1082 C C . ILE A 1 133 ? -17.225 8.257 3.514 1.00 77.06 133 ILE A C 1
ATOM 1084 O O . ILE A 1 133 ? -16.338 8.192 2.650 1.00 77.06 133 ILE A O 1
ATOM 1088 N N . PRO A 1 134 ? -16.951 8.527 4.802 1.00 75.00 134 PRO A N 1
ATOM 1089 C CA . PRO A 1 134 ? -15.594 8.721 5.294 1.00 75.00 134 PRO A CA 1
ATOM 1090 C C . PRO A 1 134 ? -14.670 7.545 4.966 1.00 75.00 134 PRO A C 1
ATOM 1092 O O . PRO A 1 134 ? -14.988 6.389 5.236 1.00 75.00 134 PRO A O 1
ATOM 1095 N N . PHE A 1 135 ? -13.490 7.844 4.425 1.00 79.06 135 PHE A N 1
ATOM 1096 C CA . PHE A 1 135 ? -12.427 6.870 4.217 1.00 79.06 135 PHE A CA 1
ATOM 1097 C C . PHE A 1 135 ? -11.084 7.427 4.685 1.00 79.06 135 PHE A C 1
ATOM 1099 O O . PHE A 1 135 ? -10.738 8.586 4.436 1.00 79.06 135 PHE A O 1
ATOM 1106 N N . TYR A 1 136 ? -10.303 6.578 5.345 1.00 79.88 136 TYR A N 1
ATOM 1107 C CA . TYR A 1 136 ? -8.989 6.935 5.864 1.00 79.88 136 TYR A CA 1
ATOM 1108 C C . TYR A 1 136 ? -7.910 6.399 4.935 1.00 79.88 136 TYR A C 1
ATOM 1110 O O . TYR A 1 136 ? -7.980 5.261 4.471 1.00 79.88 136 TYR A O 1
ATOM 1118 N N . TYR A 1 137 ? -6.905 7.215 4.643 1.00 79.06 137 TYR A N 1
ATOM 1119 C CA . TYR A 1 137 ? -5.833 6.837 3.733 1.00 79.06 137 TYR A CA 1
ATOM 1120 C C . TYR A 1 137 ? -4.480 7.322 4.226 1.00 79.06 137 TYR A C 1
ATOM 1122 O O . TYR A 1 137 ? -4.367 8.347 4.896 1.00 79.06 137 TYR A O 1
ATOM 1130 N N . LEU A 1 138 ? -3.443 6.579 3.841 1.00 78.31 138 LEU A N 1
ATOM 1131 C CA . LEU A 1 138 ? -2.067 6.997 4.038 1.00 78.31 138 LEU A CA 1
ATOM 1132 C C . LEU A 1 138 ? -1.654 8.016 2.978 1.00 78.31 138 LEU A C 1
ATOM 1134 O O . LEU A 1 138 ? -1.735 7.748 1.778 1.00 78.31 138 LEU A O 1
ATOM 1138 N N . HIS A 1 139 ? -1.170 9.171 3.415 1.00 76.12 139 HIS A N 1
ATOM 1139 C CA . HIS A 1 139 ? -0.668 10.210 2.544 1.00 76.12 139 HIS A CA 1
ATOM 1140 C C . HIS A 1 139 ? 0.610 9.730 1.833 1.00 76.12 139 HIS A C 1
ATOM 1142 O O . HIS A 1 139 ? 1.562 9.283 2.481 1.00 76.12 139 HIS A O 1
ATOM 1148 N N . PRO A 1 140 ? 0.683 9.828 0.496 1.00 78.12 140 PRO A N 1
ATOM 1149 C CA . PRO A 1 140 ? 1.767 9.204 -0.255 1.00 78.12 140 PRO A CA 1
ATOM 1150 C C . PRO A 1 140 ? 3.109 9.944 -0.142 1.00 78.12 140 PRO A C 1
ATOM 1152 O O . PRO A 1 140 ? 4.142 9.330 -0.413 1.00 78.12 140 PRO A O 1
ATOM 1155 N N . CYS A 1 141 ? 3.128 11.228 0.252 1.00 76.12 141 CYS A N 1
ATOM 1156 C CA . CYS A 1 141 ? 4.330 12.074 0.166 1.00 76.12 141 CYS A CA 1
ATOM 1157 C C . CYS A 1 141 ? 5.552 11.515 0.903 1.00 76.12 141 CYS A C 1
ATOM 1159 O O . CYS A 1 141 ? 6.662 11.618 0.385 1.00 76.12 141 CYS A O 1
ATOM 1161 N N . GLU A 1 142 ? 5.357 10.858 2.047 1.00 78.50 142 GLU A N 1
ATOM 1162 C CA . GLU A 1 142 ? 6.476 10.339 2.840 1.00 78.50 142 GLU A CA 1
ATOM 1163 C C . GLU A 1 142 ? 6.909 8.924 2.446 1.00 78.50 142 GLU A C 1
ATOM 1165 O O . GLU A 1 142 ? 7.967 8.462 2.871 1.00 78.50 142 GLU A O 1
ATOM 1170 N N . THR A 1 143 ? 6.166 8.236 1.570 1.00 84.69 143 THR A N 1
ATOM 1171 C CA . THR A 1 143 ? 6.497 6.856 1.164 1.00 84.69 143 THR A CA 1
ATOM 1172 C C . THR A 1 143 ? 7.889 6.777 0.534 1.00 84.69 143 THR A C 1
ATOM 1174 O O . THR A 1 143 ? 8.682 5.898 0.870 1.00 84.69 143 THR A O 1
ATOM 1177 N N . ALA A 1 144 ? 8.224 7.722 -0.347 1.00 88.06 144 ALA A N 1
ATOM 1178 C CA . ALA A 1 144 ? 9.522 7.754 -1.015 1.00 88.06 144 ALA A CA 1
ATOM 1179 C C . ALA A 1 144 ? 10.677 8.005 -0.031 1.00 88.06 144 ALA A C 1
ATOM 1181 O O . ALA A 1 144 ? 11.717 7.346 -0.117 1.00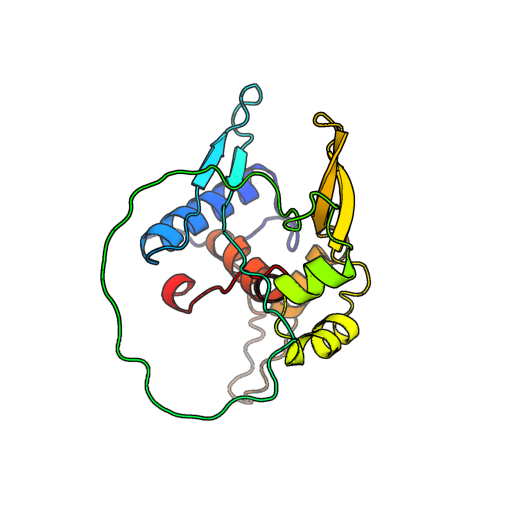 88.06 144 ALA A O 1
ATOM 1182 N N . THR A 1 145 ? 10.494 8.941 0.903 1.00 86.06 145 THR A N 1
ATOM 1183 C CA . THR A 1 145 ? 11.470 9.272 1.952 1.00 86.06 145 THR A CA 1
ATOM 1184 C C . THR A 1 145 ? 11.710 8.073 2.867 1.00 86.06 145 THR A C 1
ATOM 1186 O O . THR A 1 145 ? 12.855 7.667 3.079 1.00 86.06 145 THR A O 1
ATOM 1189 N N . LEU A 1 146 ? 10.628 7.449 3.336 1.00 84.19 146 LEU A N 1
ATOM 1190 C CA . LEU A 1 146 ? 10.659 6.274 4.200 1.00 84.19 146 LEU A CA 1
ATOM 1191 C C . LEU A 1 146 ? 11.383 5.101 3.540 1.00 84.19 146 LEU A C 1
ATOM 1193 O O . LEU A 1 146 ? 12.294 4.530 4.137 1.00 84.19 146 LEU A O 1
ATOM 1197 N N . MET A 1 147 ? 11.057 4.786 2.287 1.00 88.94 147 MET A N 1
ATOM 1198 C CA . MET A 1 147 ? 11.729 3.705 1.569 1.00 88.94 147 MET A CA 1
ATOM 1199 C C . MET A 1 147 ? 13.231 3.987 1.411 1.00 88.94 147 MET A C 1
ATOM 1201 O O . MET A 1 147 ? 14.053 3.116 1.704 1.00 88.94 147 MET A O 1
ATOM 1205 N N . LYS A 1 148 ? 13.642 5.205 1.031 1.00 89.00 148 LYS A N 1
ATOM 1206 C CA . LYS A 1 148 ? 15.075 5.566 0.937 1.00 89.00 148 LYS A CA 1
ATOM 1207 C C . LYS A 1 148 ? 15.838 5.331 2.242 1.00 89.00 148 LYS A C 1
ATOM 1209 O O . LYS A 1 148 ? 16.943 4.797 2.201 1.00 89.00 148 LYS A O 1
ATOM 1214 N N . SER A 1 149 ? 15.215 5.600 3.390 1.00 85.88 149 SER A N 1
ATOM 1215 C CA . SER A 1 149 ? 15.846 5.406 4.704 1.00 85.88 149 SER A CA 1
ATOM 1216 C C . SER A 1 149 ? 16.284 3.960 4.997 1.00 85.88 149 SER A C 1
ATOM 1218 O O . SER A 1 149 ? 17.198 3.745 5.795 1.00 85.88 149 SER A O 1
ATOM 1220 N N . ILE A 1 150 ? 15.669 2.958 4.353 1.00 83.38 150 ILE A N 1
ATOM 1221 C CA . ILE A 1 150 ? 16.090 1.553 4.471 1.00 83.38 150 ILE A CA 1
ATOM 1222 C C . ILE A 1 150 ? 17.441 1.340 3.776 1.00 83.38 150 ILE A C 1
ATOM 1224 O O . ILE A 1 150 ? 18.311 0.653 4.310 1.00 83.38 150 ILE A O 1
ATOM 1228 N N . VAL A 1 151 ? 17.602 1.925 2.589 1.00 83.19 151 VAL A N 1
ATOM 1229 C CA . VAL A 1 151 ? 18.771 1.755 1.712 1.00 83.19 151 VAL A CA 1
ATOM 1230 C C . VAL A 1 151 ? 19.966 2.549 2.226 1.00 83.19 151 VAL A C 1
ATOM 1232 O O . VAL A 1 151 ? 21.088 2.045 2.222 1.00 83.19 151 VAL A O 1
ATOM 1235 N N . ASP A 1 152 ? 19.707 3.764 2.712 1.00 74.62 152 ASP A N 1
ATOM 1236 C CA . ASP A 1 152 ? 20.735 4.712 3.146 1.00 74.62 152 ASP A CA 1
ATOM 1237 C C . ASP A 1 152 ? 21.264 4.424 4.561 1.00 74.62 152 ASP A C 1
ATOM 1239 O O . ASP A 1 152 ? 22.166 5.114 5.035 1.00 74.62 152 ASP A O 1
ATOM 1243 N N . ARG A 1 153 ? 20.730 3.411 5.260 1.00 67.31 153 ARG A N 1
ATOM 1244 C CA . ARG A 1 153 ? 21.153 3.069 6.623 1.00 67.31 153 ARG A CA 1
ATOM 1245 C C . ARG A 1 153 ? 22.597 2.538 6.613 1.00 67.31 153 ARG A C 1
ATOM 1247 O O . ARG A 1 153 ? 22.822 1.416 6.149 1.00 67.31 153 ARG A O 1
ATOM 1254 N N . PRO A 1 154 ? 23.578 3.259 7.190 1.00 57.12 154 PRO A N 1
ATOM 1255 C CA . PRO A 1 154 ? 24.937 2.746 7.284 1.00 57.12 154 PRO A CA 1
ATOM 1256 C C . PRO A 1 154 ? 24.950 1.541 8.232 1.00 57.12 154 PRO A C 1
ATOM 1258 O O . PRO A 1 154 ? 24.513 1.636 9.383 1.00 57.12 154 PRO A O 1
ATOM 1261 N N . ARG A 1 155 ? 25.437 0.383 7.766 1.00 58.34 155 ARG A N 1
ATOM 1262 C CA . ARG A 1 155 ? 25.652 -0.775 8.646 1.00 58.34 155 ARG A CA 1
ATOM 1263 C C . ARG A 1 155 ? 26.692 -0.390 9.700 1.00 58.34 155 ARG A C 1
ATOM 1265 O O . ARG A 1 155 ? 27.845 -0.129 9.379 1.00 58.34 155 ARG A O 1
ATOM 1272 N N . SER A 1 156 ? 26.296 -0.399 10.970 1.00 53.19 156 SER A N 1
ATOM 1273 C CA . SER A 1 156 ? 27.169 -0.132 12.122 1.00 53.19 156 SER A CA 1
ATOM 1274 C C . SER A 1 156 ? 28.201 -1.240 12.390 1.00 53.19 156 SER A C 1
ATOM 1276 O O . SER A 1 156 ? 28.998 -1.141 13.323 1.00 53.19 156 SER A O 1
ATOM 1278 N N . THR A 1 157 ? 28.243 -2.291 11.569 1.00 49.03 157 THR A N 1
ATOM 1279 C CA . THR A 1 157 ? 29.222 -3.371 11.681 1.00 49.03 157 THR A CA 1
ATOM 1280 C C . THR A 1 157 ? 30.495 -3.015 10.919 1.00 49.03 157 THR A C 1
ATOM 1282 O O . THR A 1 157 ? 30.544 -3.108 9.695 1.00 49.03 157 THR A O 1
ATOM 1285 N N . LYS A 1 158 ? 31.543 -2.644 11.663 1.00 45.69 158 LYS A N 1
ATOM 1286 C CA . LYS A 1 158 ? 32.942 -2.507 11.213 1.00 45.69 158 LYS A CA 1
ATOM 1287 C C . LYS A 1 158 ? 33.551 -3.849 10.760 1.00 45.69 158 LYS A C 1
ATOM 1289 O O . LYS A 1 158 ? 34.563 -4.282 11.301 1.00 45.69 158 LYS A O 1
ATOM 1294 N N . PHE A 1 159 ? 32.956 -4.513 9.777 1.00 47.16 159 PHE A N 1
ATOM 1295 C CA . PHE A 1 159 ? 33.562 -5.654 9.101 1.00 47.16 159 PHE A CA 1
ATOM 1296 C C . PHE A 1 159 ? 33.398 -5.473 7.594 1.00 47.16 159 PHE A C 1
ATOM 1298 O O . PHE A 1 159 ? 32.306 -5.610 7.061 1.00 47.16 159 PHE A O 1
ATOM 1305 N N . ASN A 1 160 ? 34.527 -5.157 6.961 1.00 44.56 160 ASN A N 1
ATOM 1306 C CA . ASN A 1 160 ? 34.777 -5.064 5.526 1.00 44.56 160 ASN A CA 1
ATOM 1307 C C . ASN A 1 160 ? 34.019 -3.977 4.746 1.00 44.56 160 ASN A C 1
ATOM 1309 O O . ASN A 1 160 ? 32.803 -3.956 4.598 1.00 44.56 160 ASN A O 1
ATOM 1313 N N . SER A 1 161 ? 34.840 -3.065 4.229 1.00 45.56 161 SER A N 1
ATOM 1314 C CA . SER A 1 161 ? 34.535 -1.999 3.287 1.00 45.56 161 SER A CA 1
ATOM 1315 C C . SER A 1 161 ? 34.158 -2.575 1.921 1.00 45.56 161 SER A C 1
ATOM 1317 O O . SER A 1 161 ? 34.946 -2.490 0.986 1.00 45.56 161 SER A O 1
ATOM 1319 N N . ASP A 1 162 ? 32.947 -3.104 1.798 1.00 47.44 162 ASP A N 1
ATOM 1320 C CA . ASP A 1 162 ? 32.261 -3.161 0.512 1.00 47.44 162 ASP A CA 1
ATOM 1321 C C . ASP A 1 162 ? 31.083 -2.191 0.595 1.00 47.44 162 ASP A C 1
ATOM 1323 O O . ASP A 1 1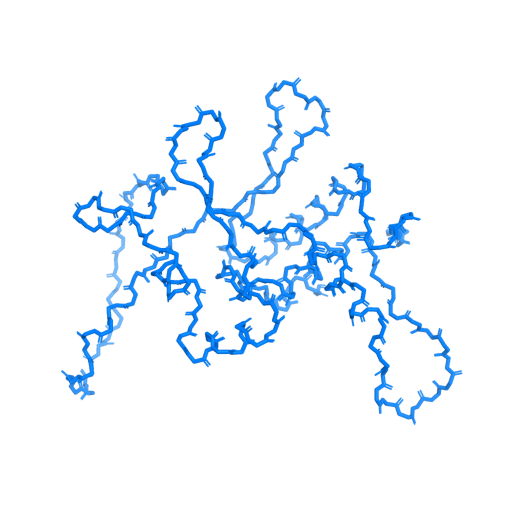62 ? 30.218 -2.322 1.463 1.00 47.44 162 ASP A O 1
ATOM 1327 N N . ASN A 1 163 ? 31.070 -1.188 -0.286 1.00 48.03 163 ASN A N 1
ATOM 1328 C CA . ASN A 1 163 ? 30.027 -0.163 -0.419 1.00 48.03 163 ASN A CA 1
ATOM 1329 C C . ASN A 1 163 ? 28.709 -0.765 -0.950 1.00 48.03 163 ASN A C 1
AT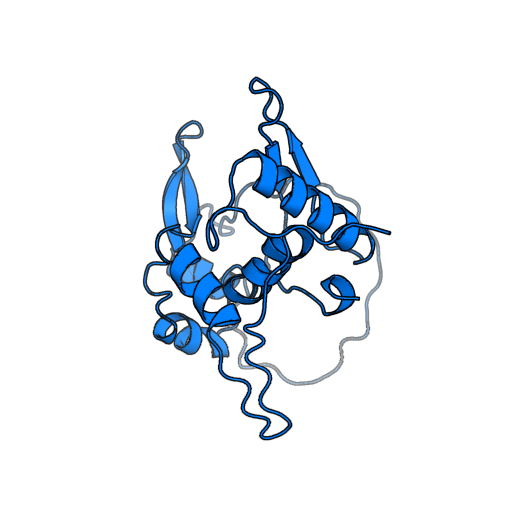OM 1331 O O . ASN A 1 163 ? 28.151 -0.310 -1.946 1.00 48.03 163 ASN A O 1
ATOM 1335 N N . ASN A 1 164 ? 28.225 -1.831 -0.321 1.00 54.31 164 ASN A N 1
ATOM 1336 C CA . ASN A 1 164 ? 27.002 -2.516 -0.688 1.00 54.31 164 ASN A CA 1
ATOM 1337 C C . ASN A 1 164 ? 25.842 -1.814 0.016 1.00 54.31 164 ASN A C 1
ATOM 1339 O O . ASN A 1 164 ? 25.365 -2.277 1.059 1.00 54.31 164 ASN A O 1
ATOM 1343 N N . ASN A 1 165 ? 25.401 -0.684 -0.549 1.00 60.34 165 ASN A N 1
ATOM 1344 C CA . ASN A 1 165 ? 24.106 -0.105 -0.197 1.00 60.34 165 ASN A CA 1
ATOM 1345 C C . ASN A 1 165 ? 23.054 -1.217 -0.274 1.00 60.34 165 ASN A C 1
ATOM 1347 O O . ASN A 1 165 ? 23.030 -2.005 -1.224 1.00 60.34 165 ASN A O 1
ATOM 1351 N N . LEU A 1 166 ? 22.212 -1.316 0.751 1.00 71.00 166 LEU A N 1
ATOM 1352 C CA . LEU A 1 166 ? 21.174 -2.335 0.802 1.00 71.00 166 LEU A CA 1
ATOM 1353 C C . LEU A 1 166 ? 20.203 -2.099 -0.361 1.00 71.00 166 LEU A C 1
ATOM 1355 O O . LEU A 1 166 ? 19.514 -1.091 -0.377 1.00 71.00 166 LEU A O 1
ATOM 1359 N N . LEU A 1 167 ? 20.130 -3.007 -1.334 1.00 81.00 167 LEU A N 1
ATOM 1360 C CA . LEU A 1 167 ? 19.167 -2.897 -2.431 1.00 81.00 167 LEU A CA 1
ATOM 1361 C C . LEU A 1 167 ? 17.879 -3.643 -2.079 1.00 81.00 167 LEU A C 1
ATOM 1363 O O . LEU A 1 167 ? 17.906 -4.839 -1.787 1.00 81.00 167 LEU A O 1
ATOM 1367 N N . ILE A 1 168 ? 16.744 -2.953 -2.161 1.00 89.38 168 ILE A N 1
ATOM 1368 C CA . ILE A 1 168 ? 15.423 -3.579 -2.062 1.00 89.38 168 ILE A CA 1
ATOM 1369 C C . ILE A 1 168 ? 15.072 -4.149 -3.437 1.00 89.38 168 ILE A C 1
ATOM 1371 O O . ILE A 1 168 ? 14.943 -3.406 -4.412 1.00 89.38 168 ILE A O 1
ATOM 1375 N N . SER A 1 169 ? 14.939 -5.474 -3.530 1.00 92.06 169 SER A N 1
ATOM 1376 C CA . SER A 1 169 ? 14.435 -6.104 -4.751 1.00 92.06 169 SER A CA 1
ATOM 1377 C C . SER A 1 169 ? 12.972 -5.758 -4.979 1.00 92.06 169 SER A C 1
ATOM 1379 O O . SER A 1 169 ? 12.235 -5.421 -4.055 1.00 92.06 169 SER A O 1
ATOM 1381 N N . LEU A 1 170 ? 12.536 -5.898 -6.224 1.00 92.88 170 LEU A N 1
ATOM 1382 C CA . LEU A 1 170 ? 11.160 -5.649 -6.618 1.00 92.88 170 LEU A CA 1
ATOM 1383 C C . LEU A 1 170 ? 10.174 -6.526 -5.833 1.00 92.88 170 LEU A C 1
ATOM 1385 O O . LEU A 1 170 ? 9.214 -6.022 -5.263 1.00 92.88 170 LEU A O 1
ATOM 1389 N N . GLU A 1 171 ? 10.475 -7.820 -5.726 1.00 92.12 171 GLU A N 1
ATOM 1390 C CA . GLU A 1 171 ? 9.725 -8.790 -4.914 1.00 92.12 171 GLU A CA 1
ATOM 1391 C C . GLU A 1 171 ? 9.678 -8.391 -3.428 1.00 92.12 171 GLU A C 1
ATOM 1393 O O . GLU A 1 171 ? 8.711 -8.676 -2.725 1.00 92.12 171 GLU A O 1
ATOM 1398 N N . GLY A 1 172 ? 10.719 -7.707 -2.940 1.00 91.81 172 GLY A N 1
ATOM 1399 C CA . GLY A 1 172 ? 10.821 -7.255 -1.556 1.00 91.81 172 GLY A CA 1
ATOM 1400 C C . GLY A 1 172 ? 10.208 -5.909 -1.244 1.00 91.81 172 GLY A C 1
ATOM 1401 O O . GLY A 1 172 ? 10.129 -5.551 -0.072 1.00 91.81 172 GLY A O 1
ATOM 1402 N N . TYR A 1 173 ? 9.736 -5.179 -2.247 1.00 94.19 173 TYR A N 1
ATOM 1403 C CA . TYR A 1 173 ? 9.305 -3.808 -2.046 1.00 94.19 173 TYR A CA 1
ATOM 1404 C C . TYR A 1 173 ? 8.106 -3.701 -1.094 1.00 94.19 173 TYR A C 1
ATOM 1406 O O . TYR A 1 173 ? 8.166 -2.950 -0.122 1.00 94.19 173 TYR A O 1
ATOM 1414 N N . ILE A 1 174 ? 7.039 -4.474 -1.334 1.00 94.06 174 ILE A N 1
ATOM 1415 C CA . ILE A 1 174 ? 5.803 -4.393 -0.535 1.00 94.06 174 ILE A CA 1
ATOM 1416 C C . ILE A 1 174 ? 6.052 -4.815 0.917 1.00 94.06 174 ILE A C 1
ATOM 1418 O O . ILE A 1 174 ? 5.635 -4.105 1.827 1.00 94.06 174 ILE A O 1
ATOM 1422 N N . ARG A 1 175 ? 6.800 -5.904 1.155 1.00 91.38 175 ARG A N 1
ATOM 1423 C CA . ARG A 1 175 ? 7.160 -6.336 2.519 1.00 91.38 175 ARG A CA 1
ATOM 1424 C C . ARG A 1 175 ? 8.027 -5.303 3.241 1.00 91.38 175 ARG A C 1
ATOM 1426 O O . ARG A 1 175 ? 7.757 -4.999 4.394 1.00 91.38 175 ARG A O 1
ATOM 1433 N N . SER A 1 176 ? 9.008 -4.706 2.559 1.00 90.62 176 SER A N 1
ATOM 1434 C CA . SER A 1 176 ? 9.840 -3.643 3.135 1.00 90.62 176 SER A CA 1
ATOM 1435 C C . SER A 1 176 ? 9.027 -2.399 3.491 1.00 90.62 176 SER A C 1
ATOM 1437 O O . SER A 1 176 ? 9.212 -1.847 4.572 1.00 90.62 176 SER A O 1
ATOM 1439 N N . TRP A 1 177 ? 8.106 -1.984 2.620 1.00 90.56 177 TRP A N 1
ATOM 1440 C CA . TRP A 1 177 ? 7.211 -0.862 2.893 1.00 90.56 177 TRP A CA 1
ATOM 1441 C C . TRP A 1 177 ? 6.288 -1.154 4.082 1.00 90.56 177 TRP A C 1
ATOM 1443 O O . TRP A 1 177 ? 6.246 -0.369 5.029 1.00 90.56 177 TRP A O 1
ATOM 1453 N N . LEU A 1 178 ? 5.627 -2.318 4.098 1.00 88.50 178 LEU A N 1
ATOM 1454 C CA . LEU A 1 178 ? 4.759 -2.731 5.202 1.00 88.50 178 LEU A CA 1
ATOM 1455 C C . LEU A 1 178 ? 5.525 -2.919 6.522 1.00 88.50 178 LEU A C 1
ATOM 1457 O O . LEU A 1 178 ? 4.955 -2.687 7.580 1.00 88.50 178 LEU A O 1
ATOM 1461 N N . SER A 1 179 ? 6.816 -3.259 6.511 1.00 85.56 179 SER A N 1
ATOM 1462 C CA . SER A 1 179 ? 7.625 -3.258 7.740 1.00 85.56 179 SER A CA 1
ATOM 1463 C C . SER A 1 179 ? 7.850 -1.868 8.331 1.00 85.56 179 SER A C 1
ATOM 1465 O O . SER A 1 179 ? 8.060 -1.762 9.537 1.00 85.56 179 SER A O 1
ATOM 1467 N N . LEU A 1 180 ? 7.821 -0.812 7.513 1.00 82.12 180 LEU A N 1
ATOM 1468 C CA . LEU A 1 180 ? 7.933 0.564 7.999 1.00 82.12 180 LEU A CA 1
ATOM 1469 C C . LEU A 1 180 ? 6.597 1.086 8.523 1.00 82.12 180 LEU A C 1
ATOM 1471 O O . LEU A 1 180 ? 6.552 1.661 9.606 1.00 82.12 180 LEU A O 1
ATOM 1475 N N . ILE A 1 181 ? 5.522 0.897 7.751 1.00 78.69 181 ILE A N 1
ATOM 1476 C CA . ILE A 1 181 ? 4.228 1.541 8.030 1.00 78.69 181 ILE A CA 1
ATOM 1477 C C . ILE A 1 181 ? 3.220 0.628 8.720 1.00 78.69 181 ILE A C 1
ATOM 1479 O O . ILE A 1 181 ? 2.254 1.123 9.289 1.00 78.69 181 ILE A O 1
ATOM 1483 N N . GLY A 1 182 ? 3.438 -0.687 8.712 1.00 77.56 182 GLY A N 1
ATOM 1484 C CA . GLY A 1 182 ? 2.447 -1.673 9.136 1.00 77.56 182 GLY A CA 1
ATOM 1485 C C . GLY A 1 182 ? 1.969 -1.449 10.564 1.00 77.56 182 GLY A C 1
ATOM 1486 O O . GLY A 1 182 ? 0.769 -1.338 10.790 1.00 77.56 182 GLY A O 1
ATOM 1487 N N . ASN A 1 183 ? 2.895 -1.261 11.510 1.00 72.50 183 ASN A N 1
ATOM 1488 C CA . ASN A 1 183 ? 2.553 -1.000 12.914 1.00 72.50 183 ASN A CA 1
ATOM 1489 C C . ASN A 1 183 ? 1.682 0.251 13.107 1.00 72.50 183 ASN A C 1
ATOM 1491 O O . ASN A 1 183 ? 0.985 0.345 14.111 1.00 72.50 183 ASN A O 1
ATOM 1495 N N . VAL A 1 184 ? 1.742 1.211 12.181 1.00 69.50 184 VAL A N 1
ATOM 1496 C CA . VAL A 1 184 ? 0.944 2.440 12.241 1.00 69.50 184 VAL A CA 1
ATOM 1497 C C . VAL A 1 184 ? -0.493 2.210 11.780 1.00 69.50 184 VAL A C 1
ATOM 1499 O O . VAL A 1 184 ? -1.408 2.885 12.236 1.00 69.50 184 VAL A O 1
ATOM 1502 N N . VAL A 1 185 ? -0.696 1.235 10.896 1.00 72.06 185 VAL A N 1
ATOM 1503 C CA . VAL A 1 185 ? -2.004 0.880 10.331 1.00 72.06 185 VAL A CA 1
ATOM 1504 C C . VAL A 1 185 ? -2.536 -0.448 10.869 1.00 72.06 185 VAL A C 1
ATOM 1506 O O . VAL A 1 185 ? -3.339 -1.106 10.214 1.00 72.06 185 VAL A O 1
ATOM 1509 N N . GLY A 1 186 ? -2.069 -0.876 12.045 1.00 72.12 186 GL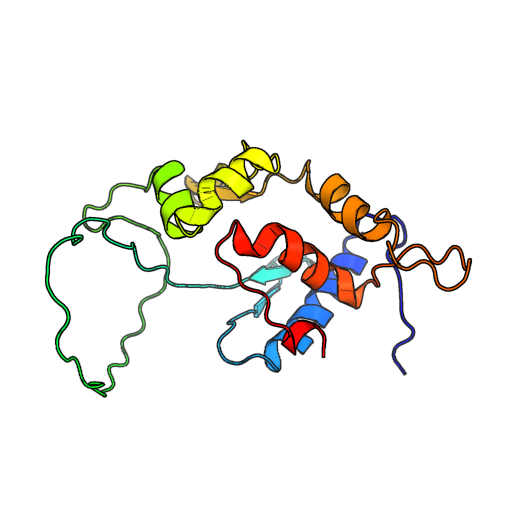Y A N 1
ATOM 1510 C CA . GLY A 1 186 ? -2.504 -2.127 12.672 1.00 72.12 186 GLY A CA 1
ATOM 1511 C C . GLY A 1 186 ? -2.099 -3.401 11.918 1.00 72.12 186 GLY A C 1
ATOM 1512 O O . GLY A 1 186 ? -2.607 -4.476 12.217 1.00 72.12 186 GLY A O 1
ATOM 1513 N N . ILE A 1 187 ? -1.182 -3.319 10.949 1.00 77.94 187 ILE A N 1
ATOM 1514 C CA . ILE A 1 187 ? -0.673 -4.458 10.176 1.00 77.94 187 ILE A CA 1
ATOM 1515 C C . ILE A 1 187 ? 0.660 -4.923 10.766 1.00 77.94 187 ILE A C 1
ATOM 1517 O O . ILE A 1 187 ? 1.677 -4.234 10.688 1.00 77.94 187 ILE A O 1
ATOM 1521 N N . LYS A 1 188 ? 0.696 -6.142 11.299 1.00 77.31 188 LYS A N 1
ATOM 1522 C CA . LYS A 1 188 ? 1.939 -6.767 11.758 1.00 77.31 188 LYS A CA 1
ATOM 1523 C C . LYS A 1 188 ? 2.485 -7.693 10.673 1.00 77.31 188 LYS A C 1
ATOM 1525 O O . LYS A 1 188 ? 1.884 -8.715 10.377 1.00 77.31 188 LYS A O 1
ATOM 1530 N N . ILE A 1 189 ? 3.642 -7.354 10.109 1.00 81.06 189 ILE A N 1
ATOM 1531 C CA . ILE A 1 189 ? 4.360 -8.246 9.189 1.00 81.06 189 ILE A CA 1
ATOM 1532 C C . ILE A 1 189 ? 5.262 -9.172 10.001 1.00 81.06 189 ILE A C 1
ATOM 1534 O O . ILE A 1 189 ? 6.205 -8.716 10.650 1.00 81.06 189 ILE A O 1
ATOM 1538 N N . GLU A 1 190 ? 4.957 -10.466 9.984 1.00 81.69 190 GLU A N 1
ATOM 1539 C CA . GLU A 1 190 ? 5.743 -11.489 10.678 1.00 81.69 190 GLU A CA 1
ATOM 1540 C C . GLU A 1 190 ? 7.021 -11.853 9.913 1.00 81.69 190 GLU A C 1
ATOM 1542 O O . GLU A 1 190 ? 7.169 -11.546 8.729 1.00 81.69 190 GLU A O 1
ATOM 1547 N N . ILE A 1 191 ? 7.970 -12.504 10.593 1.00 80.06 191 ILE A N 1
ATOM 1548 C CA . ILE A 1 191 ? 9.254 -12.878 9.983 1.00 80.06 191 ILE A CA 1
ATOM 1549 C C . ILE A 1 191 ? 9.081 -13.851 8.810 1.00 80.06 191 ILE A C 1
ATOM 1551 O O . ILE A 1 191 ? 9.875 -13.818 7.876 1.00 80.06 191 ILE A O 1
ATOM 1555 N N . ASP A 1 192 ? 8.004 -14.633 8.809 1.00 82.38 192 ASP A N 1
ATOM 1556 C CA . ASP A 1 192 ? 7.663 -15.604 7.765 1.00 82.38 192 ASP A CA 1
ATOM 1557 C C . ASP A 1 192 ? 7.422 -14.948 6.393 1.00 82.38 192 ASP A C 1
ATOM 1559 O O . ASP A 1 192 ? 7.481 -15.607 5.360 1.00 82.38 192 ASP A O 1
ATOM 1563 N N . TYR A 1 193 ? 7.236 -13.624 6.342 1.00 80.69 193 TYR A N 1
ATOM 1564 C CA . TYR A 1 193 ? 7.228 -12.858 5.091 1.00 80.69 193 TYR A CA 1
ATOM 1565 C C . TYR A 1 193 ? 8.614 -12.671 4.451 1.00 80.69 193 TYR A C 1
ATOM 1567 O O . TYR A 1 193 ? 8.723 -12.143 3.339 1.00 80.69 193 TYR A O 1
ATOM 1575 N N . PHE A 1 194 ? 9.676 -13.048 5.158 1.00 79.56 194 PHE A N 1
ATOM 1576 C CA . PHE A 1 194 ? 11.070 -12.864 4.755 1.00 79.56 194 PHE A CA 1
ATOM 1577 C C . PHE A 1 194 ? 11.844 -14.180 4.614 1.00 79.56 194 PHE A C 1
ATOM 1579 O O . PHE A 1 194 ? 13.006 -14.129 4.202 1.00 79.56 194 PHE A O 1
ATOM 1586 N N . LEU A 1 195 ? 11.224 -15.311 4.965 1.00 71.75 195 LEU A N 1
ATOM 1587 C CA . LEU A 1 195 ? 11.789 -16.664 4.921 1.00 71.75 195 LEU A CA 1
ATOM 1588 C C . LEU A 1 195 ? 11.261 -17.438 3.709 1.00 71.75 195 LEU A C 1
ATOM 1590 O O . LEU A 1 195 ? 12.080 -18.161 3.101 1.00 71.75 195 LEU A O 1
#

Foldseek 3Di:
DPPFAAAPDPPDHDLVLQLLLLVLLVVLCVVPPPQAWDWDDDPPDPSDIDIDHDDDFDQPPPPPPDDDDDDDDDDDDDDDDDDDPDDPADPVRDHDDPVSQQVRQAPPVCSVVCVVVPCPPQWDWDQDPPPRHIDIHGDCPCLRVQRVCQQPDDPPDPDDPDPPRPGQTSNRSVVSSCVRCVNRRNHDDDCSSVD

Sequence (195 aa):
MSTQTYPKQYPFLTRQEFDVAAKSFLEQSKNVVGEGWIWIEHERLIRFGYLSRKMIIQKVNAYSNEFKTEDITPITTDVEQFEQVEEVEDPDGTPLTIDEIYSCLIQPSRLEDIKIAGFHGGISQQDHPTLLIPFYYLHPCETATLMKSIVDRPRSTKFNSDNNNLLISLEGYIRSWLSLIGNVVGIKIEIDYFL

pLDDT: mean 70.81, std 19.25, range [26.81, 94.94]

InterPro domains:
  IPR007135 Ubiquitin-like-conjugating enzyme Atg3/Atg10 [PF03987] (90-188)

Secondary structure (DSSP, 8-state):
-------TBTTB--HHHHHHHHHHHHHHHTTSTT---EEEE-TTSTT-EEEE---------S--S-----------------------B-TTSPBPPHHHHHHHHS-GGGHHHHIIIIITTTEEEEE-TTT-SEEEEE-GGGHHHHHHHHHS------S----------TTTHHHHHHHHHGGGTT----GGG--

Radius of gyration: 20.11 Å; Cα contacts (8 Å, |Δi|>4): 171; chains: 1; bounding box: 59×37×58 Å

Organism: NCBI:txid1117310

Nearest PDB structures (foldseek):
  2pu8-assembly1_B  TM=4.857E-01  e=4.822E+00  Bacillus subtilis
  2pup-assembly1_A  TM=4.780E-01  e=4.528E+00  Bacillus subtilis

Solvent-accessible surface area (backbone atoms only — not comparable to full-atom values): 12782 Å² total; per-residue (Å²): 132,86,78,88,48,60,52,92,53,73,70,48,68,54,76,70,50,43,53,50,10,50,53,44,41,54,59,41,47,70,78,44,87,88,63,61,72,45,80,46,72,41,94,85,42,87,96,41,61,47,83,45,68,77,83,89,78,75,76,76,71,90,81,64,95,77,75,78,94,77,88,83,78,90,82,84,79,92,77,95,75,93,72,78,89,66,81,80,57,46,99,84,72,47,77,62,50,75,67,54,49,47,58,56,31,23,62,78,91,49,50,63,59,43,48,70,71,64,43,73,67,32,68,43,79,46,62,34,95,84,76,72,42,86,38,77,44,73,51,68,83,55,53,47,59,57,53,44,55,65,32,70,54,78,75,86,65,96,67,79,96,65,94,70,64,55,78,68,35,31,58,43,42,53,60,55,50,39,67,72,49,14,61,69,68,53,38,82,76,60,71,72,74,78,112

Mean predicted aligned error: 13.1 Å